Protein AF-A0A285IXN4-F1 (afdb_monomer_lite)

Structure (mmCIF, N/CA/C/O backbone):
data_AF-A0A285IXN4-F1
#
_entry.id   AF-A0A285IXN4-F1
#
loop_
_atom_site.group_PDB
_atom_site.id
_atom_site.type_symbol
_atom_site.label_atom_id
_atom_site.label_alt_id
_atom_site.label_comp_id
_atom_site.label_asym_id
_atom_site.label_entity_id
_atom_site.label_seq_id
_atom_site.pdbx_PDB_ins_code
_atom_site.Cartn_x
_atom_site.Cartn_y
_atom_site.Cartn_z
_atom_site.occupancy
_atom_site.B_iso_or_equiv
_atom_site.auth_seq_id
_atom_site.auth_comp_id
_atom_site.auth_asym_id
_atom_site.auth_atom_id
_atom_site.pdbx_PDB_model_num
ATOM 1 N N . MET A 1 1 ? 21.937 -3.245 7.069 1.00 43.78 1 MET A N 1
ATOM 2 C CA . MET A 1 1 ? 21.446 -1.854 6.973 1.00 43.78 1 MET A CA 1
ATOM 3 C C . MET A 1 1 ? 20.456 -1.679 8.102 1.00 43.78 1 MET A C 1
ATOM 5 O O . MET A 1 1 ? 19.566 -2.508 8.209 1.00 43.78 1 MET A O 1
ATOM 9 N N . ASP A 1 2 ? 20.659 -0.690 8.966 1.00 44.41 2 ASP A N 1
ATOM 10 C CA . ASP A 1 2 ? 19.684 -0.335 9.997 1.00 44.41 2 ASP A CA 1
ATOM 11 C C . ASP A 1 2 ? 18.558 0.455 9.316 1.00 44.41 2 ASP A C 1
ATOM 13 O O . ASP A 1 2 ? 18.756 1.585 8.861 1.00 44.41 2 ASP A O 1
ATOM 17 N N . PHE A 1 3 ? 17.417 -0.193 9.087 1.00 51.59 3 PHE A N 1
ATOM 18 C CA . PHE A 1 3 ? 16.286 0.406 8.385 1.00 51.59 3 PHE A CA 1
ATOM 19 C C . PHE A 1 3 ? 15.430 1.209 9.372 1.00 51.59 3 PHE A C 1
ATOM 21 O O . PHE A 1 3 ? 14.302 0.830 9.651 1.00 51.59 3 PHE A O 1
ATOM 28 N N . GLY A 1 4 ? 16.000 2.311 9.872 1.00 54.03 4 GLY A N 1
ATOM 29 C CA . GLY A 1 4 ? 15.305 3.492 10.395 1.00 54.03 4 GLY A CA 1
ATOM 30 C C . GLY A 1 4 ? 14.224 3.257 11.453 1.00 54.03 4 GLY A C 1
ATOM 31 O O . GLY A 1 4 ? 13.074 3.001 11.120 1.00 54.03 4 GLY A O 1
ATOM 32 N N . ASP A 1 5 ? 14.598 3.461 12.716 1.00 69.88 5 ASP A N 1
ATOM 33 C CA . ASP A 1 5 ? 13.755 3.935 13.824 1.00 69.88 5 ASP A CA 1
ATOM 34 C C . ASP A 1 5 ? 12.292 3.442 13.854 1.00 69.88 5 ASP A C 1
ATOM 36 O O . ASP A 1 5 ? 11.335 4.220 13.914 1.00 69.88 5 ASP A O 1
ATOM 40 N N . ALA A 1 6 ? 12.103 2.117 13.849 1.00 76.06 6 ALA A N 1
ATOM 41 C CA . ALA A 1 6 ? 10.791 1.498 14.062 1.00 76.06 6 ALA A CA 1
ATOM 42 C C . ALA A 1 6 ? 10.114 2.006 15.352 1.00 76.06 6 ALA A C 1
ATOM 44 O O . ALA A 1 6 ? 8.888 2.076 15.440 1.00 76.06 6 ALA A O 1
ATOM 45 N N . ARG A 1 7 ? 10.925 2.402 16.340 1.00 84.75 7 ARG A N 1
ATOM 46 C CA . ARG A 1 7 ? 10.468 3.012 17.583 1.00 84.75 7 ARG A CA 1
ATOM 47 C C . ARG A 1 7 ? 9.890 4.406 17.348 1.00 84.75 7 ARG A C 1
ATOM 49 O O . ARG A 1 7 ? 8.744 4.627 17.721 1.00 84.75 7 ARG A O 1
ATOM 56 N N . GLY A 1 8 ? 10.618 5.307 16.697 1.00 90.19 8 GLY A N 1
ATOM 57 C CA . GLY A 1 8 ? 10.142 6.651 16.370 1.00 90.19 8 GLY A CA 1
ATOM 58 C C . GLY A 1 8 ? 8.890 6.628 15.501 1.00 90.19 8 GLY A C 1
ATOM 59 O O . GLY A 1 8 ? 7.944 7.367 15.768 1.00 90.19 8 GLY A O 1
ATOM 60 N N . ALA A 1 9 ? 8.811 5.705 14.536 1.00 91.56 9 ALA A N 1
ATOM 61 C CA . ALA A 1 9 ? 7.609 5.541 13.720 1.00 91.56 9 ALA A CA 1
ATOM 62 C C . ALA A 1 9 ? 6.380 5.121 14.552 1.00 91.56 9 ALA A C 1
ATOM 64 O O . ALA A 1 9 ? 5.273 5.622 14.337 1.00 91.56 9 ALA A O 1
ATOM 65 N N . TRP A 1 10 ? 6.563 4.218 15.519 1.00 92.75 10 TRP A N 1
ATOM 66 C CA . TRP A 1 10 ? 5.508 3.813 16.449 1.00 92.75 10 TRP A CA 1
ATOM 67 C C . TRP A 1 10 ? 5.132 4.923 17.443 1.00 92.75 10 TRP A C 1
ATOM 69 O O . TRP A 1 10 ? 3.946 5.125 17.720 1.00 92.75 10 TRP A O 1
ATOM 79 N N . GLU A 1 11 ? 6.118 5.657 17.962 1.00 92.94 11 GLU A N 1
ATOM 80 C CA . GLU A 1 11 ? 5.910 6.799 18.857 1.00 92.94 11 GLU A CA 1
ATOM 81 C C . GLU A 1 11 ? 5.132 7.913 18.147 1.00 92.94 11 GLU A C 1
ATOM 83 O O . GLU A 1 11 ? 4.206 8.478 18.727 1.00 92.94 11 GLU A O 1
ATOM 88 N N . GLU A 1 12 ? 5.441 8.194 16.879 1.00 91.38 12 GLU A N 1
ATOM 89 C CA . GLU A 1 12 ? 4.677 9.137 16.061 1.00 91.38 12 GLU A CA 1
ATOM 90 C C . GLU A 1 12 ? 3.253 8.637 15.811 1.00 91.38 12 GLU A C 1
ATOM 92 O O . GLU A 1 12 ? 2.302 9.358 16.102 1.00 91.38 12 GLU A O 1
ATOM 97 N N . ALA A 1 13 ? 3.074 7.389 15.365 1.00 92.38 13 ALA A N 1
ATOM 98 C CA . ALA A 1 13 ? 1.741 6.819 15.164 1.00 92.38 13 ALA A CA 1
ATOM 99 C C . ALA A 1 13 ? 0.881 6.875 16.442 1.00 92.38 13 ALA A C 1
ATOM 101 O O . ALA A 1 13 ? -0.314 7.172 16.375 1.00 92.38 13 ALA A O 1
ATOM 102 N N . SER A 1 14 ? 1.485 6.650 17.611 1.00 93.12 14 SER A N 1
ATOM 103 C CA . SER A 1 14 ? 0.796 6.655 18.907 1.00 93.12 14 SER A CA 1
ATOM 104 C C . SER A 1 14 ? 0.254 8.026 19.318 1.00 93.12 14 SER A C 1
ATOM 106 O O . SER A 1 14 ? -0.694 8.075 20.100 1.00 93.12 14 SER A O 1
ATOM 108 N N . LYS A 1 15 ? 0.792 9.127 18.778 1.00 92.06 15 LYS A N 1
ATOM 109 C CA . LYS A 1 15 ? 0.259 10.485 19.004 1.00 92.06 15 LYS A CA 1
ATOM 110 C C . LYS A 1 15 ? -1.094 10.705 18.324 1.00 92.06 15 LYS A C 1
ATOM 112 O O . LYS A 1 15 ? -1.833 11.593 18.726 1.00 92.06 15 LYS A O 1
ATOM 117 N N . HIS A 1 16 ? -1.425 9.882 17.330 1.00 91.81 16 HIS A N 1
ATOM 118 C CA . HIS A 1 16 ? -2.631 10.005 16.511 1.00 91.81 16 HIS A CA 1
ATOM 119 C C . HIS A 1 16 ? -3.592 8.824 16.709 1.00 91.81 16 HIS A C 1
ATOM 121 O O . HIS A 1 16 ? -4.209 8.345 15.755 1.00 91.81 16 HIS A O 1
ATOM 127 N N . ARG A 1 17 ? -3.678 8.288 17.932 1.00 93.38 17 ARG A N 1
ATOM 128 C CA . ARG A 1 17 ? -4.663 7.246 18.255 1.00 93.38 17 ARG A CA 1
ATOM 129 C C . ARG A 1 17 ? -6.075 7.775 18.029 1.00 93.38 17 ARG A C 1
ATOM 131 O O . ARG A 1 17 ? -6.361 8.920 18.360 1.00 93.38 17 ARG A O 1
ATOM 138 N N . LEU A 1 18 ? -6.936 6.915 17.490 1.00 93.88 18 LEU A N 1
ATOM 139 C CA . LEU A 1 18 ? -8.362 7.204 17.409 1.00 93.88 18 LEU A CA 1
ATOM 140 C C . LEU A 1 18 ? -8.922 7.420 18.817 1.00 93.88 18 LEU A C 1
ATOM 142 O O . LEU A 1 18 ? -8.559 6.681 19.739 1.00 93.88 18 LEU A O 1
ATOM 146 N N . SER A 1 19 ? -9.810 8.401 18.966 1.00 94.31 19 SER A N 1
ATOM 147 C CA . SER A 1 19 ? -10.676 8.469 20.142 1.00 94.31 19 SER A CA 1
ATOM 148 C C . SER A 1 19 ? -11.650 7.286 20.151 1.00 94.31 19 SER A C 1
ATOM 150 O O . SER A 1 19 ? -11.880 6.649 19.119 1.00 94.31 19 SER A O 1
ATOM 152 N N . ASP A 1 20 ? -12.243 7.003 21.310 1.00 94.94 20 ASP A N 1
ATOM 153 C CA . ASP A 1 20 ? -13.269 5.962 21.430 1.00 94.94 20 ASP A CA 1
ATOM 154 C C . ASP A 1 20 ? -14.466 6.242 20.508 1.00 94.94 20 ASP A C 1
ATOM 156 O O . ASP A 1 20 ? -14.890 5.353 19.779 1.00 94.94 20 ASP A O 1
ATOM 160 N N . GLU A 1 21 ? -14.912 7.499 20.424 1.00 94.00 21 GLU A N 1
ATOM 161 C CA . GLU A 1 21 ? -15.977 7.929 19.507 1.00 94.00 21 GLU A CA 1
ATOM 162 C C . GLU A 1 21 ? -15.623 7.664 18.032 1.00 94.00 21 GLU A C 1
ATOM 164 O O . GLU A 1 21 ? -16.426 7.118 17.272 1.00 94.00 21 GLU A O 1
ATOM 169 N N . GLN A 1 22 ? -14.397 8.001 17.609 1.00 93.31 22 GLN A N 1
ATOM 170 C CA . GLN A 1 22 ? -13.939 7.724 16.245 1.00 93.31 22 GLN A CA 1
ATOM 171 C C . GLN A 1 22 ? -13.864 6.216 15.970 1.00 93.31 22 GLN A C 1
ATOM 173 O O . GLN A 1 22 ? -14.224 5.770 14.878 1.00 93.31 22 GLN A O 1
ATOM 178 N N . ALA A 1 23 ? -13.379 5.434 16.936 1.00 95.25 23 ALA A N 1
ATOM 179 C CA . ALA A 1 23 ? -13.252 3.988 16.811 1.00 95.25 23 ALA A CA 1
ATOM 180 C C . ALA A 1 23 ? -14.623 3.300 16.734 1.00 95.25 23 ALA A C 1
ATOM 182 O O . ALA A 1 23 ? -14.823 2.458 15.859 1.00 95.25 23 ALA A O 1
ATOM 183 N N . GLU A 1 24 ? -15.571 3.691 17.585 1.00 94.31 24 GLU A N 1
ATOM 184 C CA . GLU A 1 24 ? -16.947 3.191 17.579 1.00 94.31 24 GLU A CA 1
ATOM 185 C C . GLU A 1 24 ? -17.655 3.534 16.266 1.00 94.31 24 GLU A C 1
ATOM 187 O O . GLU A 1 24 ? -18.272 2.678 15.629 1.00 94.31 24 GLU A O 1
ATOM 192 N N . ARG A 1 25 ? -17.514 4.776 15.796 1.00 91.19 25 ARG A N 1
ATOM 193 C CA . ARG A 1 25 ? -18.082 5.193 14.515 1.00 91.19 25 ARG A CA 1
ATOM 194 C C . ARG A 1 25 ? -17.529 4.381 13.350 1.00 91.19 25 ARG A C 1
ATOM 196 O O . ARG A 1 25 ? -18.292 3.947 12.492 1.00 91.19 25 ARG A O 1
ATOM 203 N N . LEU A 1 26 ? -16.215 4.173 13.302 1.00 92.31 26 LEU A N 1
ATOM 204 C CA . LEU A 1 26 ? -15.614 3.338 12.265 1.00 92.31 26 LEU A CA 1
ATOM 205 C C . LEU A 1 26 ? -16.081 1.885 12.369 1.00 92.31 26 LEU A C 1
ATOM 207 O O . LEU A 1 26 ? -16.275 1.273 11.325 1.00 92.31 26 LEU A O 1
ATOM 211 N N . ALA A 1 27 ? -16.314 1.359 13.577 1.00 92.81 27 ALA A N 1
ATOM 212 C CA . ALA A 1 27 ? -16.852 0.013 13.774 1.00 92.81 27 ALA A CA 1
ATOM 213 C C . ALA A 1 27 ? -18.248 -0.140 13.151 1.00 92.81 27 ALA A C 1
ATOM 215 O O . ALA A 1 27 ? -18.492 -1.114 12.445 1.00 92.81 27 ALA A O 1
ATOM 216 N N . LYS A 1 28 ? -19.121 0.864 13.312 1.00 90.31 28 LYS A N 1
ATOM 217 C CA . LYS A 1 28 ? -20.460 0.905 12.687 1.00 90.31 28 LYS A CA 1
ATOM 218 C C . LYS A 1 28 ? -20.415 0.985 11.157 1.00 90.31 28 LYS A C 1
ATOM 220 O O .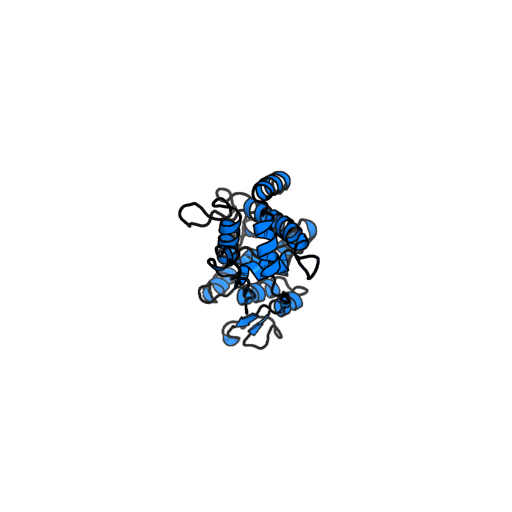 LYS A 1 28 ? -21.365 0.592 10.491 1.00 90.31 28 LYS A O 1
ATOM 225 N N . LEU A 1 29 ? -19.322 1.507 10.601 1.00 89.06 29 LEU A N 1
ATOM 226 C CA . LEU A 1 29 ? -19.106 1.624 9.157 1.00 89.06 29 LEU A CA 1
ATOM 227 C C . LEU A 1 29 ? -18.425 0.391 8.546 1.00 89.06 29 LEU A C 1
ATOM 229 O O . LEU A 1 29 ? -18.235 0.348 7.328 1.00 89.06 29 LEU A O 1
ATOM 233 N N . LEU A 1 30 ? -18.037 -0.599 9.357 1.00 86.69 30 LEU A N 1
ATOM 234 C CA . LEU A 1 30 ? -17.502 -1.857 8.851 1.00 86.69 30 LEU A CA 1
ATOM 235 C C . LEU A 1 30 ? -18.618 -2.624 8.145 1.00 86.69 30 LEU A C 1
ATOM 237 O O . LEU A 1 30 ? -19.463 -3.249 8.773 1.00 86.69 30 LEU A O 1
ATOM 241 N N . ASP A 1 31 ? -18.579 -2.640 6.821 1.00 68.75 31 ASP A N 1
ATOM 242 C CA . ASP A 1 31 ? -19.591 -3.296 5.982 1.00 68.75 31 ASP A CA 1
ATOM 243 C C . ASP A 1 31 ? -19.482 -4.841 5.974 1.00 68.75 31 ASP A C 1
ATOM 245 O O . ASP A 1 31 ? -19.871 -5.505 5.018 1.00 68.75 31 ASP A O 1
ATOM 249 N N . GLY A 1 32 ? -18.818 -5.452 6.970 1.00 65.19 32 GLY A N 1
ATOM 250 C CA . GLY A 1 32 ? -18.465 -6.884 6.950 1.00 65.19 32 GLY A CA 1
ATOM 251 C C . GLY A 1 32 ? -17.729 -7.314 5.667 1.00 65.19 32 GLY A C 1
ATOM 252 O O . GLY A 1 32 ? -17.712 -8.494 5.312 1.00 65.19 32 GLY A O 1
ATOM 253 N N . GLY A 1 33 ? -17.174 -6.339 4.936 1.00 66.38 33 GLY A N 1
ATOM 254 C CA . GLY A 1 33 ? -16.800 -6.483 3.541 1.00 66.38 33 GLY A CA 1
ATOM 255 C C . GLY A 1 33 ? -15.744 -7.560 3.358 1.00 66.38 33 GLY A C 1
ATOM 256 O O . GLY A 1 33 ? -14.724 -7.596 4.050 1.00 66.38 33 GLY A O 1
ATOM 257 N N . ARG A 1 34 ? -15.953 -8.440 2.379 1.00 83.44 34 ARG A N 1
ATOM 258 C CA . ARG A 1 34 ? -14.948 -9.440 2.023 1.00 83.44 34 ARG A CA 1
ATOM 259 C C . ARG A 1 34 ? -13.805 -8.723 1.319 1.00 83.44 34 ARG A C 1
ATOM 261 O O . ARG A 1 34 ? -13.943 -8.335 0.165 1.00 83.44 34 ARG A O 1
ATOM 268 N N . VAL A 1 35 ? -12.667 -8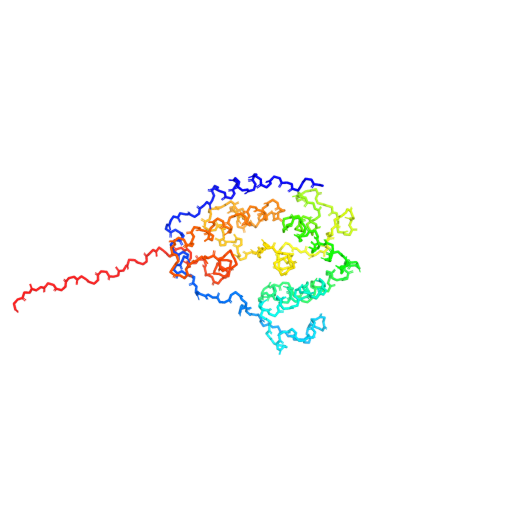.566 2.005 1.00 86.75 35 VAL A N 1
ATOM 269 C CA . VAL A 1 35 ? -11.455 -7.898 1.480 1.00 86.75 35 VAL A CA 1
ATOM 270 C C . VAL A 1 35 ? -11.157 -8.327 0.041 1.00 86.75 35 VAL A C 1
ATOM 272 O O . VAL A 1 35 ? -10.917 -7.495 -0.829 1.00 86.75 35 VAL A O 1
ATOM 275 N N . ARG A 1 36 ? -11.252 -9.630 -0.230 1.00 92.44 36 ARG A N 1
ATOM 276 C CA . ARG A 1 36 ? -10.971 -10.232 -1.539 1.00 92.44 36 ARG A CA 1
ATOM 277 C C . ARG A 1 36 ? -11.936 -9.809 -2.657 1.00 92.44 36 ARG A C 1
ATOM 279 O O . ARG A 1 36 ? -11.532 -9.831 -3.815 1.00 92.44 36 ARG A O 1
ATOM 286 N N . ASP A 1 37 ? -13.149 -9.369 -2.342 1.00 91.50 37 ASP A N 1
ATOM 287 C CA . ASP A 1 37 ? -14.188 -9.062 -3.334 1.00 91.50 37 ASP A CA 1
ATOM 288 C C . ASP A 1 37 ? -14.038 -7.674 -3.963 1.00 91.50 37 ASP A C 1
ATOM 290 O O . ASP A 1 37 ? -14.712 -7.374 -4.951 1.00 91.50 37 ASP A O 1
ATOM 294 N N . GLN A 1 38 ? -13.170 -6.808 -3.423 1.00 90.38 38 GLN A N 1
ATOM 295 C CA . GLN A 1 38 ? -12.939 -5.493 -4.017 1.00 90.38 38 GLN A CA 1
ATOM 296 C C . GLN A 1 38 ? -12.525 -5.665 -5.480 1.00 90.38 38 GLN A C 1
ATOM 298 O O . GLN A 1 38 ? -11.538 -6.334 -5.765 1.00 90.38 38 GLN A O 1
ATOM 303 N N . ALA A 1 39 ? -13.260 -5.046 -6.400 1.00 91.12 39 ALA A N 1
ATOM 304 C CA . ALA A 1 39 ? -13.118 -5.300 -7.825 1.00 91.12 39 ALA A CA 1
ATOM 305 C C . ALA A 1 39 ? -12.975 -4.013 -8.638 1.00 91.12 39 ALA A C 1
ATOM 307 O O . ALA A 1 39 ? -13.569 -2.978 -8.321 1.00 91.12 39 ALA A O 1
ATOM 308 N N . ILE A 1 40 ? -12.202 -4.086 -9.720 1.00 89.88 40 ILE A N 1
ATOM 309 C CA . ILE A 1 40 ? -11.952 -2.976 -10.640 1.00 89.88 40 ILE A CA 1
ATOM 310 C C . ILE A 1 40 ? -12.165 -3.460 -12.071 1.00 89.88 40 ILE A C 1
ATOM 312 O O . ILE A 1 40 ? -11.778 -4.569 -12.435 1.00 89.88 40 ILE A O 1
ATOM 316 N N . ARG A 1 41 ? -12.790 -2.615 -12.898 1.00 91.06 41 ARG A N 1
ATOM 317 C CA . ARG A 1 41 ? -12.974 -2.898 -14.324 1.00 91.06 41 ARG A CA 1
ATOM 318 C C . ARG A 1 41 ? -11.717 -2.558 -15.120 1.00 91.06 41 ARG A C 1
ATOM 320 O O . ARG A 1 41 ? -11.125 -1.500 -14.908 1.00 91.06 41 ARG A O 1
ATOM 327 N N . TYR A 1 42 ? -11.368 -3.403 -16.081 1.00 89.38 42 TYR A N 1
ATOM 328 C CA . TYR A 1 42 ? -10.273 -3.189 -17.024 1.00 89.38 42 TYR A CA 1
ATOM 329 C C . TYR A 1 42 ? -10.651 -3.668 -18.436 1.00 89.38 42 TYR A C 1
ATOM 331 O O . TYR A 1 42 ? -11.732 -4.201 -18.662 1.00 89.38 42 TYR A O 1
ATOM 339 N N . THR A 1 43 ? -9.772 -3.415 -19.404 1.00 88.62 43 THR A N 1
ATOM 340 C CA . THR A 1 43 ? -9.928 -3.845 -20.803 1.00 88.62 43 THR A CA 1
ATOM 341 C C . THR A 1 43 ? -8.782 -4.793 -21.129 1.00 88.62 43 THR A C 1
ATOM 343 O O . THR A 1 43 ? -7.641 -4.326 -21.195 1.00 88.62 43 THR A O 1
ATOM 346 N N . ALA A 1 44 ? -9.051 -6.090 -21.288 1.00 88.31 44 ALA A N 1
ATOM 347 C CA . ALA A 1 44 ? -8.018 -7.113 -21.468 1.00 88.31 44 ALA A CA 1
ATOM 348 C C . ALA A 1 44 ? -7.078 -6.835 -22.648 1.00 88.31 44 ALA A C 1
ATOM 350 O O . ALA A 1 44 ? -5.867 -6.992 -22.517 1.00 88.31 44 ALA A O 1
ATOM 351 N N . GLU A 1 45 ? -7.590 -6.303 -23.757 1.00 88.94 45 GLU A N 1
ATOM 352 C CA . GLU A 1 45 ? -6.795 -5.989 -24.952 1.00 88.94 45 GLU A CA 1
ATOM 353 C C . GLU A 1 45 ? -5.727 -4.919 -24.681 1.00 88.94 45 GLU A C 1
ATOM 355 O O . GLU A 1 45 ? -4.707 -4.856 -25.362 1.00 88.94 45 GLU A O 1
ATOM 360 N N . LYS A 1 46 ? -5.931 -4.072 -23.662 1.00 89.25 46 LYS A N 1
ATOM 361 C CA . LYS A 1 46 ? -4.940 -3.073 -23.227 1.00 89.25 46 LYS A CA 1
ATOM 362 C C . LYS A 1 46 ? -3.868 -3.667 -22.313 1.00 89.25 46 LYS A C 1
ATOM 364 O O . LYS A 1 46 ? -2.898 -2.976 -21.995 1.00 89.25 46 LYS A O 1
ATOM 369 N N . TRP A 1 47 ? -4.032 -4.915 -21.885 1.00 91.31 47 TRP A N 1
ATOM 370 C CA . TRP A 1 47 ? -3.184 -5.602 -20.914 1.00 91.31 47 TRP A CA 1
ATOM 371 C C . TRP A 1 47 ? -2.811 -7.023 -21.364 1.00 91.31 47 TRP A C 1
ATOM 373 O O . TRP A 1 47 ? -3.027 -7.961 -20.605 1.00 91.31 47 TRP A O 1
ATOM 383 N N . PRO A 1 48 ? -2.182 -7.197 -22.546 1.00 91.44 48 PRO A N 1
ATOM 384 C CA . PRO A 1 48 ? -1.653 -8.496 -22.985 1.00 91.44 48 PRO A CA 1
ATOM 385 C C . PRO A 1 48 ? -0.619 -9.105 -22.026 1.00 91.44 48 PRO A C 1
ATOM 387 O O . PRO A 1 48 ? -0.342 -10.293 -22.102 1.00 91.44 48 PRO A O 1
ATOM 390 N N . ASP A 1 49 ? -0.035 -8.288 -21.148 1.00 92.00 49 ASP A N 1
ATOM 391 C CA . ASP A 1 49 ? 0.955 -8.703 -20.155 1.00 92.00 49 ASP A CA 1
ATOM 392 C C . ASP A 1 49 ? 0.333 -9.235 -18.857 1.00 92.00 49 ASP A C 1
ATOM 394 O O . ASP A 1 49 ? 1.059 -9.682 -17.971 1.00 92.00 49 ASP A O 1
ATOM 398 N N . LEU A 1 50 ? -0.989 -9.117 -18.692 1.00 92.00 50 LEU A N 1
ATOM 399 C CA . LEU A 1 50 ? -1.663 -9.664 -17.523 1.00 92.00 50 LEU A CA 1
ATOM 400 C C . LEU A 1 50 ? -1.633 -11.201 -17.613 1.00 92.00 50 LEU A C 1
ATOM 402 O O . LEU A 1 50 ? -1.955 -11.736 -18.677 1.00 92.00 50 LEU A O 1
ATOM 406 N N . PRO A 1 51 ? -1.274 -11.919 -16.533 1.00 89.19 51 PRO A N 1
ATOM 407 C CA . PRO A 1 51 ? -1.214 -13.375 -16.565 1.00 89.19 51 PRO A CA 1
ATOM 408 C C . PRO A 1 51 ? -2.554 -13.989 -16.976 1.00 89.19 51 PRO A C 1
ATOM 410 O O . PRO A 1 51 ? -3.626 -13.500 -16.604 1.00 89.19 51 PRO A O 1
ATOM 413 N N . ALA A 1 52 ? -2.492 -15.082 -17.737 1.00 83.94 52 ALA A N 1
ATOM 414 C CA . ALA A 1 52 ? -3.689 -15.806 -18.144 1.00 83.94 52 ALA A CA 1
ATOM 415 C C . ALA A 1 52 ? -4.468 -16.299 -16.911 1.00 83.94 52 ALA A C 1
ATOM 417 O O . ALA A 1 52 ? -3.879 -16.762 -15.938 1.00 83.94 52 ALA A O 1
ATOM 418 N N . GLY A 1 53 ? -5.798 -16.203 -16.964 1.00 76.31 53 GLY A N 1
ATOM 419 C CA . GLY A 1 53 ? -6.675 -16.616 -15.863 1.00 76.31 53 GLY A CA 1
ATOM 420 C C . GLY A 1 53 ? -6.873 -15.570 -14.761 1.00 76.31 53 GLY A C 1
ATOM 421 O O . GLY A 1 53 ? -7.618 -15.836 -13.823 1.00 76.31 53 GLY A O 1
ATOM 422 N N . VAL A 1 54 ? -6.266 -14.381 -14.869 1.00 83.12 54 VAL A N 1
ATOM 423 C CA . VAL A 1 54 ? -6.516 -13.280 -13.927 1.00 83.12 54 VAL A CA 1
ATOM 424 C C . VAL A 1 54 ? -7.790 -12.525 -14.294 1.00 83.12 54 VAL A C 1
ATOM 426 O O . VAL A 1 54 ? -7.874 -11.836 -15.319 1.00 83.12 54 VAL A O 1
ATOM 429 N N . GLY A 1 55 ? -8.776 -12.603 -13.404 1.00 81.81 55 GLY A N 1
ATOM 430 C CA . GLY A 1 55 ? -10.087 -12.011 -13.623 1.00 81.81 55 GLY A CA 1
ATOM 431 C C . GLY A 1 55 ? -10.835 -12.661 -14.790 1.00 81.81 55 GLY A C 1
ATOM 432 O O . GLY A 1 55 ? -10.498 -13.744 -15.260 1.00 81.81 55 GLY A O 1
ATOM 433 N N . ASN A 1 56 ? -11.868 -11.982 -15.286 1.00 81.75 56 ASN A N 1
ATOM 434 C CA . ASN A 1 56 ? -12.728 -12.494 -16.366 1.00 81.75 56 ASN A CA 1
ATOM 435 C C . ASN A 1 56 ? -12.565 -11.736 -17.698 1.00 81.75 56 ASN A C 1
ATOM 437 O O . ASN A 1 56 ? -13.479 -11.709 -18.520 1.00 81.75 56 ASN A O 1
ATOM 441 N N . GLY A 1 57 ? -11.435 -11.048 -17.885 1.00 80.50 57 GLY A N 1
ATOM 442 C CA . GLY A 1 57 ? -11.176 -10.180 -19.041 1.00 80.50 57 GLY A CA 1
ATOM 443 C C . GLY A 1 57 ? -11.829 -8.791 -18.972 1.00 80.50 57 GLY A C 1
ATOM 444 O O . GLY A 1 57 ? -11.525 -7.928 -19.795 1.00 80.50 57 GLY A O 1
ATOM 445 N N . GLN A 1 58 ? -12.695 -8.542 -17.985 1.00 86.81 58 GLN A N 1
ATOM 446 C CA . GLN A 1 58 ? -13.354 -7.245 -17.775 1.00 86.81 58 GLN A CA 1
ATOM 447 C C . GLN A 1 58 ? -13.214 -6.721 -16.351 1.00 86.81 58 GLN A C 1
ATOM 449 O O . GLN A 1 58 ? -13.264 -5.512 -16.125 1.00 86.81 58 GLN A O 1
ATOM 454 N N . VAL A 1 59 ? -13.079 -7.618 -15.382 1.00 91.94 59 VAL A N 1
ATOM 455 C CA . VAL A 1 59 ? -13.008 -7.322 -13.956 1.00 91.94 59 VAL A CA 1
ATOM 456 C C . VAL A 1 59 ? -11.850 -8.099 -13.360 1.00 91.94 59 VAL A C 1
ATOM 458 O O . VAL A 1 59 ? -11.685 -9.279 -13.663 1.00 91.94 59 VAL A O 1
ATOM 461 N N . ILE A 1 60 ? -11.067 -7.420 -12.527 1.00 93.06 60 ILE A N 1
ATOM 462 C CA . ILE A 1 60 ? -10.068 -8.023 -11.650 1.00 93.06 60 ILE A CA 1
ATOM 463 C C . ILE A 1 60 ? -10.463 -7.736 -10.202 1.00 93.06 60 ILE A C 1
ATOM 465 O O . ILE A 1 60 ? -10.767 -6.591 -9.850 1.00 93.06 60 ILE A O 1
ATOM 469 N N . THR A 1 61 ? -10.491 -8.771 -9.375 1.00 94.06 61 THR A N 1
ATOM 470 C CA . THR A 1 61 ? -10.748 -8.682 -7.938 1.00 94.06 61 THR A CA 1
ATOM 471 C C . THR A 1 61 ? -9.440 -8.632 -7.155 1.00 94.06 61 THR A C 1
ATOM 473 O O . THR A 1 61 ? -8.381 -9.033 -7.640 1.00 94.06 61 THR A O 1
ATOM 476 N N . ARG A 1 62 ? -9.494 -8.149 -5.912 1.00 94.19 62 ARG A N 1
ATOM 477 C CA . ARG A 1 62 ? -8.367 -8.210 -4.975 1.00 94.19 62 ARG A CA 1
ATOM 478 C C . ARG A 1 62 ? -7.972 -9.671 -4.723 1.00 94.19 62 ARG A C 1
ATOM 480 O O . ARG A 1 62 ? -6.787 -9.961 -4.603 1.00 94.19 62 ARG A O 1
ATOM 487 N N . GLY A 1 63 ? -8.950 -10.578 -4.683 1.00 94.69 63 GLY A N 1
ATOM 488 C CA . GLY A 1 63 ? -8.751 -12.023 -4.598 1.00 94.69 63 GLY A CA 1
ATOM 489 C C . GLY A 1 63 ? -7.934 -12.581 -5.760 1.00 94.69 63 GLY A C 1
ATOM 490 O O . GLY A 1 63 ? -6.954 -13.273 -5.507 1.00 94.69 63 GLY A O 1
ATOM 491 N N . ASP A 1 64 ? -8.250 -12.193 -6.997 1.00 94.81 64 ASP A N 1
ATOM 492 C CA . ASP A 1 64 ? -7.520 -12.649 -8.191 1.00 94.81 64 ASP A CA 1
ATOM 493 C C . ASP A 1 64 ? -6.029 -12.287 -8.104 1.00 94.81 64 ASP A C 1
ATOM 495 O O . ASP A 1 64 ? -5.159 -13.076 -8.468 1.00 94.81 64 ASP A O 1
ATOM 499 N N . VAL A 1 65 ? -5.715 -11.091 -7.589 1.00 95.31 65 VAL A N 1
ATOM 500 C CA . VAL A 1 65 ? -4.322 -10.650 -7.416 1.00 95.31 65 VAL A CA 1
ATOM 501 C C . VAL A 1 65 ? -3.620 -11.427 -6.295 1.00 95.31 65 VAL A C 1
ATOM 503 O O . VAL A 1 65 ? -2.428 -11.712 -6.400 1.00 95.31 65 VAL A O 1
ATOM 506 N N . PHE A 1 66 ? -4.336 -11.800 -5.231 1.00 94.88 66 PHE A N 1
ATOM 507 C CA . PHE A 1 66 ? -3.782 -12.680 -4.200 1.00 94.88 66 PHE A CA 1
ATOM 508 C C . PHE A 1 66 ? -3.504 -14.089 -4.724 1.00 94.88 66 PHE A C 1
ATOM 510 O O . PHE A 1 66 ? -2.502 -14.682 -4.335 1.00 94.88 66 PHE A O 1
ATOM 517 N N . ASP A 1 67 ? -4.345 -14.618 -5.608 1.00 94.06 67 ASP A N 1
ATOM 518 C CA . ASP A 1 67 ? -4.178 -15.982 -6.121 1.00 94.06 67 ASP A CA 1
ATOM 519 C C . ASP A 1 67 ? -2.927 -16.114 -6.997 1.00 94.06 67 ASP A C 1
ATOM 521 O O . ASP A 1 67 ? -2.254 -17.144 -6.972 1.00 94.06 67 ASP A O 1
ATOM 525 N N . ILE A 1 68 ? -2.528 -15.040 -7.682 1.00 91.62 68 ILE A N 1
ATOM 526 C CA . ILE A 1 68 ? -1.255 -15.002 -8.411 1.00 91.62 68 ILE A CA 1
ATOM 527 C C . ILE A 1 68 ? -0.050 -14.607 -7.551 1.00 91.62 68 ILE A C 1
ATOM 529 O O . ILE A 1 68 ? 1.076 -14.654 -8.045 1.00 91.62 68 ILE A O 1
ATOM 533 N N . ALA A 1 69 ? -0.239 -14.199 -6.290 1.00 91.19 69 ALA A N 1
ATOM 534 C CA . ALA A 1 69 ? 0.853 -13.716 -5.437 1.00 91.19 69 ALA A CA 1
ATOM 535 C C . ALA A 1 69 ? 1.947 -14.775 -5.201 1.00 91.19 69 ALA A C 1
ATOM 537 O O . ALA A 1 69 ? 3.101 -14.430 -4.930 1.00 91.19 69 ALA A O 1
ATOM 538 N N . ALA A 1 70 ? 1.591 -16.055 -5.354 1.00 87.69 70 ALA A N 1
ATOM 539 C CA . ALA A 1 70 ? 2.504 -17.194 -5.304 1.00 87.69 70 ALA A CA 1
ATOM 540 C C . ALA A 1 70 ? 3.374 -17.362 -6.570 1.00 87.69 70 ALA A C 1
ATOM 542 O O . ALA A 1 70 ? 4.342 -18.119 -6.547 1.00 87.69 70 ALA A O 1
ATOM 543 N N . GLY A 1 71 ? 3.034 -16.688 -7.672 1.00 92.81 71 GLY A N 1
ATOM 544 C CA . GLY A 1 71 ? 3.744 -16.751 -8.949 1.00 92.81 71 GLY A CA 1
ATOM 545 C C . GLY A 1 71 ? 4.949 -15.802 -9.042 1.00 92.81 71 GLY A C 1
ATOM 546 O O . GLY A 1 71 ? 5.460 -15.331 -8.023 1.00 92.81 71 GLY A O 1
ATOM 547 N N . PRO A 1 72 ? 5.431 -15.505 -10.261 1.00 96.62 72 PRO A N 1
ATOM 548 C CA . PRO A 1 72 ? 6.496 -14.528 -10.496 1.00 96.62 72 PRO A CA 1
ATOM 549 C C . PRO A 1 72 ? 6.140 -13.124 -9.983 1.00 96.62 72 PRO A C 1
ATOM 551 O O . PRO A 1 72 ? 5.031 -12.634 -10.192 1.00 96.62 72 PRO A O 1
ATOM 554 N N . ALA A 1 73 ? 7.088 -12.404 -9.382 1.00 97.00 73 ALA A N 1
ATOM 555 C CA . ALA A 1 73 ? 6.848 -11.052 -8.868 1.00 97.00 73 ALA A CA 1
ATOM 556 C C . ALA A 1 73 ? 6.425 -10.056 -9.967 1.00 97.00 73 ALA A C 1
ATOM 558 O O . ALA A 1 73 ? 5.677 -9.114 -9.698 1.00 97.00 73 ALA A O 1
ATOM 559 N N . LEU A 1 74 ? 6.851 -1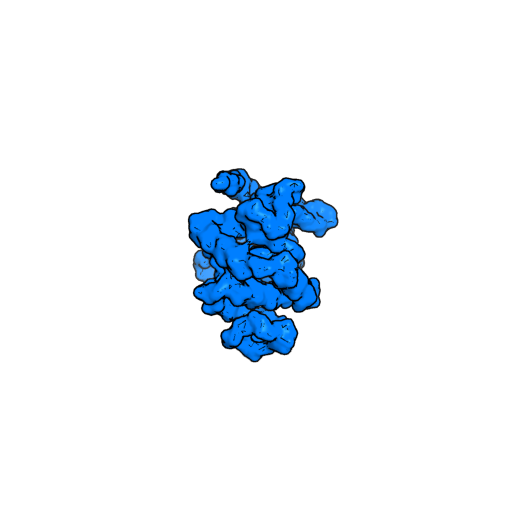0.273 -11.217 1.00 97.00 74 LEU A N 1
ATOM 560 C CA . LEU A 1 74 ? 6.427 -9.460 -12.362 1.00 97.00 74 LEU A CA 1
ATOM 561 C C . LEU A 1 74 ? 4.923 -9.602 -12.670 1.00 97.00 74 LEU A C 1
ATOM 563 O O . LEU A 1 74 ? 4.277 -8.623 -13.064 1.00 97.00 74 LEU A O 1
ATOM 567 N N . ASP A 1 75 ? 4.358 -10.784 -12.439 1.00 97.00 75 ASP A N 1
ATOM 568 C CA . ASP A 1 75 ? 2.933 -11.066 -12.626 1.00 97.00 75 ASP A CA 1
ATOM 569 C C . ASP A 1 75 ? 2.114 -10.330 -11.562 1.00 97.00 75 ASP A C 1
ATOM 571 O O . ASP A 1 75 ? 1.165 -9.606 -11.883 1.00 97.00 75 ASP A O 1
ATOM 575 N N . VAL A 1 76 ? 2.567 -10.398 -10.305 1.00 96.94 76 VAL A N 1
ATOM 576 C CA . VAL A 1 76 ? 1.996 -9.642 -9.176 1.00 96.94 76 VAL A CA 1
ATOM 577 C C . VAL A 1 76 ? 2.084 -8.139 -9.417 1.00 96.94 76 VAL A C 1
ATOM 579 O O . VAL A 1 76 ? 1.118 -7.405 -9.199 1.00 96.94 76 VAL A O 1
ATOM 582 N N . PHE A 1 77 ? 3.223 -7.651 -9.911 1.00 96.69 77 PHE A N 1
ATOM 583 C CA . PHE A 1 77 ? 3.382 -6.252 -10.300 1.00 96.69 77 PHE A CA 1
ATOM 584 C C . PHE A 1 77 ? 2.358 -5.852 -11.360 1.00 96.69 77 PHE A C 1
ATOM 586 O O . PHE A 1 77 ? 1.689 -4.834 -11.199 1.00 96.69 77 PHE A O 1
ATOM 593 N N . THR A 1 78 ? 2.188 -6.652 -12.411 1.00 95.69 78 THR A N 1
ATOM 594 C CA . THR A 1 78 ? 1.260 -6.324 -13.496 1.00 95.69 78 THR A CA 1
ATOM 595 C C . THR A 1 78 ? -0.184 -6.315 -13.010 1.00 95.69 78 THR A C 1
ATOM 597 O O . THR A 1 78 ? -0.883 -5.320 -13.204 1.00 95.69 78 THR A O 1
ATOM 600 N N . ALA A 1 79 ? -0.627 -7.352 -12.303 1.00 95.38 79 ALA A N 1
ATOM 601 C CA . ALA A 1 79 ? -1.997 -7.415 -11.807 1.00 95.38 79 ALA A CA 1
ATOM 602 C C . ALA A 1 79 ? -2.288 -6.361 -10.732 1.00 95.38 79 ALA A C 1
ATOM 604 O O . ALA A 1 79 ? -3.334 -5.717 -10.781 1.00 95.38 79 ALA A O 1
ATOM 605 N N . SER A 1 80 ? -1.352 -6.103 -9.813 1.00 94.94 80 SER A N 1
ATOM 606 C CA . SER A 1 80 ? -1.498 -5.032 -8.816 1.00 94.94 80 SER A CA 1
ATOM 607 C C . SER A 1 80 ? -1.516 -3.641 -9.457 1.00 94.94 80 SER A C 1
ATOM 609 O O . SER A 1 80 ? -2.206 -2.743 -8.966 1.00 94.94 80 SER A O 1
ATOM 611 N N . TYR A 1 81 ? -0.820 -3.455 -10.585 1.00 94.31 81 TYR A N 1
ATOM 612 C CA . TYR A 1 81 ? -0.900 -2.233 -11.381 1.00 94.31 81 TYR A CA 1
ATOM 613 C C . TYR A 1 81 ? -2.290 -2.062 -11.990 1.00 94.31 81 TYR A C 1
ATOM 615 O O . TYR A 1 81 ? -2.875 -0.986 -11.854 1.00 94.31 81 TYR A O 1
ATOM 623 N N . VAL A 1 82 ? -2.827 -3.116 -12.619 1.00 92.88 82 VAL A N 1
ATOM 624 C CA . VAL A 1 82 ? -4.168 -3.118 -13.226 1.00 92.88 82 VAL A CA 1
ATOM 625 C C . VAL A 1 82 ? -5.243 -2.880 -12.170 1.00 92.88 82 VAL A C 1
ATOM 627 O O . VAL A 1 82 ? -6.069 -1.985 -12.333 1.00 92.88 82 VAL A O 1
ATOM 630 N N . PHE A 1 83 ? -5.180 -3.600 -11.052 1.00 91.56 83 PHE A N 1
ATOM 631 C CA . PHE A 1 83 ? -6.047 -3.399 -9.893 1.00 91.56 83 PHE A CA 1
ATOM 632 C C . PHE A 1 83 ? -5.939 -1.972 -9.335 1.00 91.56 83 PHE A C 1
ATOM 634 O O . PHE A 1 83 ? -6.921 -1.357 -8.935 1.00 91.56 83 PHE A O 1
ATOM 641 N N . GLY A 1 84 ? -4.741 -1.391 -9.352 1.00 87.94 84 GLY A N 1
ATOM 642 C CA . GLY A 1 84 ? -4.502 -0.025 -8.904 1.00 87.94 84 GLY A CA 1
ATOM 643 C C . GLY A 1 84 ? -5.047 1.076 -9.811 1.00 87.94 84 GLY A C 1
ATOM 644 O O . GLY A 1 84 ? -4.981 2.253 -9.431 1.00 87.94 84 GLY A O 1
ATOM 645 N N . MET A 1 85 ? -5.559 0.743 -10.998 1.00 82.75 85 MET A N 1
ATOM 646 C CA . MET A 1 85 ? -6.066 1.728 -11.946 1.00 82.75 85 MET A CA 1
ATOM 647 C C . MET A 1 85 ? -7.451 2.244 -11.541 1.00 82.75 85 MET A C 1
ATOM 649 O O . MET A 1 85 ? -8.486 1.664 -11.846 1.00 82.75 85 MET A O 1
ATOM 653 N N . GLY A 1 86 ? -7.491 3.403 -10.889 1.00 65.88 86 GLY A N 1
ATOM 654 C CA . GLY A 1 86 ? -8.721 4.188 -10.759 1.00 65.88 86 GLY A CA 1
ATOM 655 C C . GLY A 1 86 ? -9.108 4.932 -12.048 1.00 65.88 86 GLY A C 1
ATOM 656 O O . GLY A 1 86 ? -8.314 5.061 -12.975 1.00 65.88 86 GLY A O 1
ATOM 657 N N . LYS A 1 87 ? -10.302 5.549 -12.058 1.00 57.66 87 LYS A N 1
ATOM 658 C CA . LYS A 1 87 ? -10.825 6.383 -13.171 1.00 57.66 87 LYS A CA 1
ATOM 659 C C . LYS A 1 87 ? -9.920 7.563 -13.580 1.00 57.66 87 LYS A C 1
ATOM 661 O O . LYS A 1 87 ? -10.055 8.082 -14.678 1.00 57.66 87 LYS A O 1
ATOM 666 N N . VAL A 1 88 ? -9.035 8.000 -12.680 1.00 52.25 88 VAL A N 1
ATOM 667 C CA . VAL A 1 88 ? -8.119 9.151 -12.841 1.00 52.25 88 VAL A CA 1
ATOM 668 C C . VAL A 1 88 ? -6.650 8.701 -12.725 1.00 52.25 88 VAL A C 1
ATOM 670 O O . VAL A 1 88 ? -5.733 9.515 -12.666 1.00 52.25 88 VAL A O 1
ATOM 673 N N . ALA A 1 89 ? -6.403 7.392 -12.619 1.00 53.66 89 ALA A N 1
ATOM 674 C CA . ALA A 1 89 ? -5.073 6.863 -12.356 1.00 53.66 89 ALA A CA 1
ATOM 675 C C . ALA A 1 89 ? -4.256 6.673 -13.639 1.00 53.66 89 ALA A C 1
ATOM 677 O O . ALA A 1 89 ? -4.770 6.565 -14.749 1.00 53.66 89 ALA A O 1
ATOM 678 N N . TYR A 1 90 ? -2.942 6.622 -13.443 1.00 65.88 90 TYR A N 1
ATOM 679 C CA . TYR A 1 90 ? -1.939 6.406 -14.473 1.00 65.88 90 TYR A CA 1
ATOM 680 C C . TYR A 1 90 ? -2.174 5.081 -15.210 1.00 65.88 90 TYR A C 1
ATOM 682 O O . TYR A 1 90 ? -2.100 4.016 -14.607 1.00 65.88 90 TYR A O 1
ATOM 690 N N . GLY A 1 91 ? -2.471 5.169 -16.507 1.00 81.31 91 GLY A N 1
ATOM 691 C CA . GLY A 1 91 ? -2.805 4.016 -17.338 1.00 81.31 91 GLY A CA 1
ATOM 692 C C . GLY A 1 91 ? -1.598 3.335 -17.985 1.00 81.31 91 GLY A C 1
ATOM 693 O O . GLY A 1 91 ? -0.438 3.576 -17.636 1.00 81.31 91 GLY A O 1
ATOM 694 N N . ARG A 1 92 ? -1.903 2.523 -19.000 1.00 90.00 92 ARG A N 1
ATOM 695 C CA . ARG A 1 92 ? -0.969 1.699 -19.780 1.00 90.00 92 ARG A CA 1
ATOM 696 C C . ARG A 1 92 ? 0.347 2.399 -20.153 1.00 90.00 92 ARG A C 1
ATOM 698 O O . ARG A 1 92 ? 1.417 1.847 -19.939 1.00 90.00 92 ARG A O 1
ATOM 705 N N . THR A 1 93 ? 0.296 3.660 -20.583 1.00 89.69 93 THR A N 1
ATOM 706 C CA . THR A 1 93 ? 1.488 4.443 -20.958 1.00 89.69 93 THR A CA 1
ATOM 707 C C . THR A 1 93 ? 2.546 4.537 -19.855 1.00 89.69 93 THR A C 1
ATOM 709 O O . THR A 1 93 ? 3.745 4.531 -20.138 1.00 89.69 93 THR A O 1
ATOM 712 N N . ARG A 1 94 ? 2.141 4.662 -18.584 1.00 90.19 94 ARG A N 1
ATOM 713 C CA . ARG A 1 94 ? 3.100 4.723 -17.473 1.00 90.19 94 ARG A CA 1
ATOM 714 C C . ARG A 1 94 ? 3.642 3.339 -17.138 1.00 90.19 94 ARG A C 1
ATOM 716 O O . ARG A 1 94 ? 4.828 3.246 -16.841 1.00 90.19 94 ARG A O 1
ATOM 723 N N . TYR A 1 95 ? 2.812 2.303 -17.212 1.00 93.06 95 TYR A N 1
ATOM 724 C CA . TYR A 1 95 ? 3.260 0.916 -17.091 1.00 93.06 95 TYR A CA 1
ATOM 725 C C . TYR A 1 95 ? 4.342 0.594 -18.130 1.00 93.06 95 TYR A C 1
ATOM 727 O O . TYR A 1 95 ? 5.435 0.169 -17.759 1.00 93.06 95 TYR A O 1
ATOM 735 N N . ASP A 1 96 ? 4.111 0.928 -19.403 1.00 93.25 96 ASP A N 1
ATOM 736 C CA . ASP A 1 96 ? 5.095 0.716 -20.472 1.00 93.25 96 ASP A CA 1
ATOM 737 C C . ASP A 1 96 ? 6.388 1.501 -20.218 1.00 93.25 96 ASP A C 1
ATOM 739 O O . ASP A 1 96 ? 7.488 0.990 -20.422 1.00 93.25 96 ASP A O 1
ATOM 743 N N . ARG A 1 97 ? 6.279 2.739 -19.716 1.00 93.12 97 ARG A N 1
ATOM 744 C CA . ARG A 1 97 ? 7.445 3.551 -19.339 1.00 93.12 97 ARG A CA 1
ATOM 745 C C . ARG A 1 97 ? 8.247 2.921 -18.203 1.00 93.12 97 ARG A C 1
ATOM 747 O O . ARG A 1 97 ? 9.472 2.969 -18.251 1.00 93.12 97 ARG A O 1
ATOM 754 N N . ILE A 1 98 ? 7.571 2.365 -17.199 1.00 94.12 98 ILE A N 1
ATOM 755 C CA . ILE A 1 98 ? 8.213 1.654 -16.088 1.00 94.12 98 ILE A CA 1
ATOM 756 C C . ILE A 1 98 ? 8.969 0.439 -16.630 1.00 94.12 98 ILE A C 1
ATOM 758 O O . ILE A 1 98 ? 10.166 0.323 -16.386 1.00 94.12 98 ILE A O 1
ATOM 762 N N . ARG A 1 99 ? 8.309 -0.405 -17.432 1.00 94.12 99 ARG A N 1
ATOM 763 C CA . ARG A 1 99 ? 8.930 -1.607 -18.009 1.00 94.12 99 ARG A CA 1
ATOM 764 C C . ARG A 1 99 ? 10.108 -1.281 -18.916 1.00 94.12 99 ARG A C 1
ATOM 766 O O . ARG A 1 99 ? 11.173 -1.863 -18.770 1.00 94.12 99 ARG A O 1
ATOM 773 N N . LYS A 1 100 ? 9.952 -0.303 -19.809 1.00 92.06 100 LYS A N 1
ATOM 774 C CA . LYS A 1 100 ? 11.034 0.139 -20.699 1.00 92.06 100 LYS A CA 1
ATOM 775 C C . LYS A 1 100 ? 12.204 0.756 -19.926 1.00 92.06 100 LYS A C 1
ATOM 777 O O . LYS A 1 100 ? 13.345 0.650 -20.359 1.00 92.06 100 LYS A O 1
ATOM 782 N N . GLY A 1 101 ? 11.919 1.427 -18.810 1.00 89.19 101 GLY A N 1
ATOM 783 C CA . GLY A 1 101 ? 12.911 2.099 -17.973 1.00 89.19 101 GLY A CA 1
ATOM 784 C C . GLY A 1 101 ? 13.643 1.193 -16.980 1.00 89.19 101 GLY A C 1
ATOM 785 O O . GLY A 1 101 ? 14.542 1.686 -16.304 1.00 89.19 101 GLY A O 1
ATOM 786 N N . ALA A 1 102 ? 13.272 -0.086 -16.874 1.00 92.56 102 ALA A N 1
ATOM 787 C CA . ALA A 1 102 ? 13.878 -1.044 -15.953 1.00 92.56 102 ALA A CA 1
ATOM 788 C C . ALA A 1 102 ? 14.087 -2.408 -16.638 1.00 92.56 102 ALA A C 1
ATOM 790 O O . ALA A 1 102 ? 13.253 -3.301 -16.506 1.00 92.56 102 ALA A O 1
ATOM 791 N N . PRO A 1 103 ? 15.204 -2.595 -17.367 1.00 87.38 103 PRO A N 1
ATOM 792 C CA . PRO A 1 103 ? 15.515 -3.869 -18.018 1.00 87.38 103 PRO A CA 1
ATOM 793 C C . PRO A 1 103 ? 15.609 -5.065 -17.054 1.00 87.38 103 PRO A C 1
ATOM 795 O O . PRO A 1 103 ? 15.285 -6.171 -17.461 1.00 87.38 103 PRO A O 1
ATOM 798 N N . GLY A 1 104 ? 16.001 -4.837 -15.793 1.00 93.06 104 GLY A N 1
ATOM 799 C CA . GLY A 1 104 ? 16.044 -5.845 -14.720 1.00 93.06 104 GLY A CA 1
ATOM 800 C C . GLY A 1 104 ? 14.829 -5.814 -13.784 1.00 93.06 104 GLY A C 1
ATOM 801 O O . GLY A 1 104 ? 14.954 -6.093 -12.594 1.00 93.06 104 GLY A O 1
ATOM 802 N N . LEU A 1 105 ? 13.664 -5.372 -14.281 1.00 95.81 105 LEU A N 1
ATOM 803 C CA . LEU A 1 105 ? 12.468 -5.174 -13.455 1.00 95.81 105 LEU A CA 1
ATOM 804 C C . LEU A 1 105 ? 12.043 -6.453 -12.722 1.00 95.81 105 LEU A C 1
ATOM 806 O O . LEU A 1 105 ? 11.632 -6.370 -11.570 1.00 95.81 105 LEU A O 1
ATOM 810 N N . ALA A 1 106 ? 12.108 -7.612 -13.380 1.00 96.56 106 ALA A N 1
ATOM 811 C CA . ALA A 1 106 ? 11.691 -8.871 -12.770 1.00 96.56 106 ALA A CA 1
ATOM 812 C C . ALA A 1 106 ? 12.586 -9.216 -11.572 1.00 96.56 106 ALA A C 1
ATOM 814 O O . ALA A 1 106 ? 12.082 -9.453 -10.477 1.00 96.56 106 ALA A O 1
ATOM 815 N N . GLU A 1 107 ? 13.903 -9.147 -11.752 1.00 97.06 107 GLU A N 1
ATOM 816 C CA . GLU A 1 107 ? 14.901 -9.426 -10.721 1.00 97.06 107 GLU A CA 1
ATOM 817 C C . GLU A 1 107 ? 14.825 -8.423 -9.563 1.00 97.06 107 GLU A C 1
ATOM 819 O O . GLU A 1 107 ? 14.969 -8.794 -8.398 1.00 97.06 107 GLU A O 1
ATOM 824 N N . ASP A 1 108 ? 14.574 -7.149 -9.867 1.00 97.31 108 ASP A N 1
ATOM 825 C CA . ASP A 1 108 ? 14.381 -6.102 -8.864 1.00 97.31 108 ASP A CA 1
ATOM 826 C C . ASP A 1 108 ? 13.125 -6.348 -8.016 1.00 97.31 108 ASP A C 1
ATOM 828 O O . ASP A 1 108 ? 13.174 -6.223 -6.791 1.00 97.31 108 ASP A O 1
ATOM 832 N N . LEU A 1 109 ? 12.006 -6.726 -8.639 1.00 98.00 109 LEU A N 1
ATOM 833 C CA . LEU A 1 109 ? 10.761 -7.038 -7.930 1.00 98.00 109 LEU A CA 1
ATOM 834 C C . LEU A 1 109 ? 10.889 -8.305 -7.078 1.00 98.00 109 LEU A C 1
ATOM 836 O O . LEU A 1 109 ? 10.387 -8.324 -5.953 1.00 98.00 109 LEU A O 1
ATOM 840 N N . GLU A 1 110 ? 11.583 -9.329 -7.576 1.00 98.12 110 GLU A N 1
ATOM 841 C CA . GLU A 1 110 ? 11.870 -10.546 -6.812 1.00 98.12 110 GLU A CA 1
ATOM 842 C C . GLU A 1 110 ? 12.709 -10.244 -5.577 1.00 98.12 110 GLU A C 1
ATOM 844 O O . GLU A 1 110 ? 12.320 -10.574 -4.457 1.00 98.12 110 GLU A O 1
ATOM 849 N N . ARG A 1 111 ? 13.797 -9.489 -5.748 1.00 97.44 111 ARG A N 1
ATOM 850 C CA . ARG A 1 111 ? 14.639 -9.062 -4.630 1.00 97.44 111 ARG A CA 1
ATOM 851 C C . ARG A 1 111 ? 13.847 -8.272 -3.592 1.00 97.44 111 ARG A C 1
ATOM 853 O O . ARG A 1 111 ? 14.023 -8.469 -2.392 1.00 97.44 111 ARG A O 1
ATOM 860 N N . VAL A 1 112 ? 12.978 -7.359 -4.029 1.00 98.06 112 VAL A N 1
ATOM 861 C CA . VAL A 1 112 ? 12.117 -6.580 -3.126 1.00 98.06 112 VAL A CA 1
ATOM 862 C C . VAL A 1 112 ? 11.170 -7.492 -2.352 1.00 98.06 112 VAL A C 1
ATOM 864 O O . VAL A 1 112 ? 11.004 -7.298 -1.146 1.00 98.06 112 VAL A O 1
ATOM 867 N N . ARG A 1 113 ? 10.564 -8.475 -3.025 1.00 97.94 113 ARG A N 1
ATOM 868 C CA . ARG A 1 113 ? 9.693 -9.468 -2.396 1.00 97.94 113 ARG A CA 1
ATOM 869 C C . ARG A 1 113 ? 10.458 -10.266 -1.346 1.00 97.94 113 ARG A C 1
ATOM 871 O O . ARG A 1 113 ? 10.048 -10.261 -0.190 1.00 97.94 113 ARG A O 1
ATOM 878 N N . GLU A 1 114 ? 11.587 -10.865 -1.704 1.00 97.88 114 GLU A N 1
ATOM 879 C CA . GLU A 1 114 ? 12.435 -11.640 -0.787 1.00 97.88 114 GLU A CA 1
ATOM 880 C C . GLU A 1 114 ? 12.855 -10.820 0.439 1.00 97.88 114 GLU A C 1
ATOM 882 O O . GLU A 1 114 ? 12.696 -11.255 1.581 1.00 97.88 114 GLU A O 1
ATOM 887 N N . ILE A 1 115 ? 13.327 -9.589 0.222 1.00 97.00 115 ILE A N 1
ATOM 888 C CA . ILE A 1 115 ? 13.674 -8.666 1.307 1.00 97.00 115 ILE A CA 1
ATOM 889 C C . ILE A 1 115 ? 12.457 -8.386 2.190 1.00 97.00 115 ILE A C 1
ATOM 891 O O . ILE A 1 115 ? 12.586 -8.371 3.412 1.00 97.00 115 ILE A O 1
ATOM 895 N N . GLY A 1 116 ? 11.285 -8.173 1.596 1.00 97.06 116 GLY A N 1
ATOM 896 C CA . GLY A 1 116 ? 10.050 -7.915 2.325 1.00 97.06 116 GLY A CA 1
ATOM 897 C C . GLY A 1 116 ? 9.598 -9.084 3.186 1.00 97.06 116 GLY A C 1
ATOM 898 O O . GLY A 1 116 ? 9.180 -8.870 4.319 1.00 97.06 116 GLY A O 1
ATOM 899 N N . TRP A 1 117 ? 9.725 -10.310 2.690 1.00 96.31 117 TRP A N 1
ATOM 900 C CA . TRP A 1 117 ? 9.422 -11.513 3.465 1.00 96.31 117 TRP A CA 1
ATOM 901 C C . TRP A 1 117 ? 10.371 -11.689 4.652 1.00 96.31 117 TRP A C 1
ATOM 903 O O . TRP A 1 117 ? 9.930 -12.041 5.743 1.00 96.31 117 TRP A O 1
ATOM 913 N N . CYS A 1 118 ? 11.659 -11.402 4.463 1.00 96.50 118 CYS A N 1
ATOM 914 C CA . CYS A 1 118 ? 12.669 -11.581 5.506 1.00 96.50 118 CYS A CA 1
ATOM 915 C C . CYS A 1 118 ? 12.717 -10.432 6.525 1.00 96.50 118 CYS A C 1
ATOM 917 O O . CYS A 1 118 ? 13.037 -10.653 7.689 1.00 96.50 118 CYS A O 1
ATOM 919 N N . GLN A 1 119 ? 12.471 -9.195 6.087 1.00 95.81 119 GLN A N 1
ATOM 920 C CA . GLN A 1 119 ? 12.752 -7.979 6.867 1.00 95.81 119 GLN A CA 1
ATOM 921 C C . GLN A 1 119 ? 11.533 -7.061 7.024 1.00 95.81 119 GLN A C 1
ATOM 923 O O . GLN A 1 119 ? 11.596 -6.051 7.723 1.00 95.81 119 GLN A O 1
ATOM 928 N N . GLY A 1 120 ? 10.412 -7.404 6.396 1.00 96.25 120 GLY A N 1
ATOM 929 C CA . GLY A 1 120 ? 9.155 -6.683 6.504 1.00 96.25 120 GLY A CA 1
ATOM 930 C C . GLY A 1 120 ? 8.932 -5.607 5.432 1.00 96.25 120 GLY A C 1
ATOM 931 O O . GLY A 1 120 ? 9.829 -5.217 4.673 1.00 96.25 120 GLY A O 1
ATOM 932 N N . PRO A 1 121 ? 7.701 -5.072 5.377 1.00 97.19 121 PRO A N 1
ATOM 933 C CA . PRO A 1 121 ? 7.232 -4.229 4.278 1.00 97.19 121 PRO A CA 1
ATOM 934 C C . PRO A 1 121 ? 7.919 -2.863 4.195 1.00 97.19 121 PRO A C 1
ATOM 936 O O . PRO A 1 121 ? 8.044 -2.313 3.104 1.00 97.19 121 PRO A O 1
ATOM 939 N N . VAL A 1 122 ? 8.391 -2.305 5.314 1.00 97.19 122 VAL A N 1
ATOM 940 C CA . VAL A 1 122 ? 9.087 -1.003 5.337 1.00 97.19 122 VAL A CA 1
ATOM 941 C C . VAL A 1 122 ? 10.456 -1.101 4.660 1.00 97.19 122 VAL A C 1
ATOM 943 O O . VAL A 1 122 ? 10.862 -0.199 3.927 1.00 97.19 122 VAL A O 1
ATOM 946 N N . VAL A 1 123 ? 11.152 -2.222 4.843 1.00 96.69 123 VAL A N 1
ATOM 947 C CA . VAL A 1 123 ? 12.452 -2.463 4.213 1.00 96.69 123 VAL A CA 1
ATOM 948 C C . VAL A 1 123 ? 12.292 -2.667 2.706 1.00 96.69 123 VAL A C 1
ATOM 950 O O . VAL A 1 123 ? 13.008 -2.048 1.917 1.00 96.69 123 VAL A O 1
ATOM 953 N N . ALA A 1 124 ? 11.302 -3.461 2.292 1.00 97.69 124 ALA A N 1
ATOM 954 C CA . ALA A 1 124 ? 10.951 -3.630 0.881 1.00 97.69 124 ALA A CA 1
ATOM 955 C C . ALA A 1 124 ? 10.523 -2.307 0.220 1.00 97.69 124 ALA A C 1
ATOM 957 O O . ALA A 1 124 ? 10.899 -2.006 -0.913 1.00 97.69 124 ALA A O 1
ATOM 958 N N . TYR A 1 125 ? 9.800 -1.458 0.949 1.00 97.62 125 TYR A N 1
ATOM 959 C CA . TYR A 1 125 ? 9.478 -0.106 0.504 1.00 97.62 125 TYR A CA 1
ATOM 960 C C . TYR A 1 125 ? 10.739 0.732 0.278 1.00 97.62 125 TYR A C 1
ATOM 962 O O . TYR A 1 125 ? 10.873 1.365 -0.769 1.00 97.62 125 TYR A O 1
ATOM 970 N N . ALA A 1 126 ? 11.682 0.732 1.226 1.00 97.00 126 ALA A N 1
ATOM 971 C CA . ALA A 1 126 ? 12.938 1.471 1.099 1.00 97.00 126 ALA A CA 1
ATOM 972 C C . ALA A 1 126 ? 13.751 1.032 -0.135 1.00 97.00 126 ALA A C 1
ATOM 974 O O . ALA A 1 126 ? 14.377 1.874 -0.787 1.00 97.00 126 ALA A O 1
ATOM 975 N N . GLN A 1 127 ? 13.674 -0.252 -0.509 1.00 97.62 127 GLN A N 1
ATOM 976 C CA . GLN A 1 127 ? 14.262 -0.782 -1.744 1.00 97.62 127 GLN A CA 1
ATOM 977 C C . GLN A 1 127 ? 13.704 -0.116 -3.001 1.00 97.62 127 GLN A C 1
ATOM 979 O O . GLN A 1 127 ? 14.476 0.376 -3.825 1.00 97.62 127 GLN A O 1
ATOM 984 N N . LEU A 1 128 ? 12.378 -0.042 -3.120 1.00 97.12 128 LEU A N 1
ATOM 985 C CA . LEU A 1 128 ? 11.707 0.593 -4.259 1.00 97.12 128 LEU A CA 1
ATOM 986 C C . LEU A 1 128 ? 11.828 2.123 -4.236 1.00 97.12 128 LEU A C 1
ATOM 988 O O . LEU A 1 128 ? 11.827 2.769 -5.286 1.00 97.12 128 LEU A O 1
ATOM 992 N N . TYR A 1 129 ? 11.951 2.713 -3.048 1.00 96.38 129 TYR A N 1
ATOM 993 C CA . TYR A 1 129 ? 12.117 4.152 -2.863 1.00 96.38 129 TYR A CA 1
ATOM 994 C C . TYR A 1 129 ? 13.529 4.642 -3.230 1.00 96.38 129 TYR A C 1
ATOM 996 O O . TYR A 1 129 ? 13.686 5.763 -3.728 1.00 96.38 129 TYR A O 1
ATOM 1004 N N . GLY A 1 130 ? 14.546 3.796 -3.033 1.00 96.06 130 GLY A N 1
ATOM 1005 C CA . GLY A 1 130 ? 15.956 4.114 -3.271 1.00 96.06 130 GLY A CA 1
ATOM 1006 C C . GLY A 1 130 ? 16.690 4.677 -2.054 1.00 96.06 130 GLY A C 1
ATOM 1007 O O . GLY A 1 130 ? 17.615 5.468 -2.227 1.00 96.06 130 GLY A O 1
ATOM 1008 N N . GLY A 1 131 ? 16.265 4.330 -0.839 1.00 94.50 131 GLY A N 1
ATOM 1009 C CA . GLY A 1 131 ? 16.826 4.848 0.413 1.00 94.50 131 GLY A CA 1
ATOM 1010 C C . GLY A 1 131 ? 15.751 5.197 1.442 1.00 94.50 131 GLY A C 1
ATOM 1011 O O . GLY A 1 131 ? 14.597 4.804 1.292 1.00 94.50 131 GLY A O 1
ATOM 1012 N N . GLN A 1 132 ? 16.138 5.941 2.482 1.00 90.88 132 GLN A N 1
ATOM 1013 C CA . GLN A 1 132 ? 15.250 6.367 3.580 1.00 90.88 132 GLN A CA 1
ATOM 1014 C C . GLN A 1 132 ? 14.734 7.802 3.435 1.00 90.88 132 GLN A C 1
ATOM 1016 O O . GLN A 1 132 ? 13.648 8.137 3.901 1.00 90.88 132 GLN A O 1
ATOM 1021 N N . ASP A 1 133 ? 15.508 8.648 2.766 1.00 87.69 133 ASP A N 1
ATOM 1022 C CA . ASP A 1 133 ? 15.284 10.086 2.703 1.00 87.69 133 ASP A CA 1
ATOM 1023 C C . ASP A 1 133 ? 14.932 10.504 1.271 1.00 87.69 133 ASP A C 1
ATOM 1025 O O . ASP A 1 133 ? 15.475 9.976 0.298 1.00 87.69 133 ASP A O 1
ATOM 1029 N N . TYR A 1 134 ? 13.987 11.431 1.140 1.00 86.88 134 TYR A N 1
ATOM 1030 C CA . TYR A 1 134 ? 13.606 12.015 -0.138 1.00 86.88 134 TYR A CA 1
ATOM 1031 C C . TYR A 1 134 ? 14.770 12.740 -0.820 1.00 86.88 134 TYR A C 1
ATOM 1033 O O . TYR A 1 134 ? 14.962 12.541 -2.024 1.00 86.88 134 TYR A O 1
ATOM 1041 N N . ASP A 1 135 ? 15.554 13.513 -0.068 1.00 88.00 135 ASP A N 1
ATOM 1042 C CA . ASP A 1 135 ? 16.623 14.354 -0.619 1.00 88.00 135 ASP A CA 1
ATOM 1043 C C . ASP A 1 135 ? 17.869 13.537 -0.984 1.00 88.00 135 ASP A C 1
ATOM 1045 O O . ASP A 1 135 ? 18.622 13.896 -1.889 1.00 88.00 135 ASP A O 1
ATOM 1049 N N . HIS A 1 136 ? 18.037 12.373 -0.351 1.00 88.44 136 HIS A N 1
ATOM 1050 C CA . HIS A 1 136 ? 19.215 11.515 -0.507 1.00 88.44 136 HIS A CA 1
ATOM 1051 C C . HIS A 1 136 ? 18.929 10.170 -1.193 1.00 88.44 136 HIS A C 1
ATOM 1053 O O . HIS A 1 136 ? 19.787 9.281 -1.207 1.00 88.44 136 HIS A O 1
ATOM 1059 N N . ARG A 1 137 ? 17.741 9.982 -1.784 1.00 91.44 137 ARG A N 1
ATOM 1060 C CA . ARG A 1 137 ? 17.419 8.737 -2.501 1.00 91.44 137 ARG A CA 1
ATOM 1061 C C . ARG A 1 137 ? 18.308 8.551 -3.732 1.00 91.44 137 ARG A C 1
ATOM 1063 O O . ARG A 1 137 ? 18.486 9.456 -4.551 1.00 91.44 137 ARG A O 1
ATOM 1070 N N . ARG A 1 138 ? 18.826 7.338 -3.913 1.00 94.62 138 ARG A N 1
ATOM 1071 C CA . ARG A 1 138 ? 19.657 6.955 -5.063 1.00 94.62 138 ARG A CA 1
ATOM 1072 C C . ARG A 1 138 ? 18.866 6.975 -6.356 1.00 94.62 138 ARG A C 1
ATOM 1074 O O . ARG A 1 138 ? 17.654 6.805 -6.333 1.00 94.62 138 ARG A O 1
ATOM 1081 N N . ALA A 1 139 ? 19.541 7.192 -7.484 1.00 93.81 139 ALA A N 1
ATOM 1082 C CA . ALA A 1 139 ? 18.928 7.143 -8.811 1.00 93.81 139 ALA A CA 1
ATOM 1083 C C . ALA A 1 139 ? 18.348 5.749 -9.127 1.00 93.81 139 ALA A C 1
ATOM 1085 O O . ALA A 1 139 ? 18.696 4.759 -8.487 1.00 93.81 139 ALA A O 1
ATOM 1086 N N . ALA A 1 140 ? 17.429 5.685 -10.093 1.00 94.12 140 ALA A N 1
ATOM 1087 C CA . ALA A 1 140 ? 16.873 4.409 -10.538 1.00 94.12 140 ALA A CA 1
ATOM 1088 C C . ALA A 1 140 ? 17.960 3.523 -11.173 1.00 94.12 140 ALA A C 1
ATOM 1090 O O . ALA A 1 140 ? 18.854 4.047 -11.838 1.00 94.12 140 ALA A O 1
ATOM 1091 N N . GLY A 1 141 ? 17.880 2.207 -10.961 1.00 90.69 141 GLY A N 1
ATOM 1092 C CA . GLY A 1 141 ? 18.858 1.232 -11.465 1.00 90.69 141 GLY A CA 1
ATOM 1093 C C . GLY A 1 141 ? 20.225 1.252 -10.766 1.00 90.69 141 GLY A C 1
ATOM 1094 O O . GLY A 1 141 ? 21.161 0.617 -11.244 1.00 90.69 141 GLY A O 1
ATOM 1095 N N . VAL A 1 142 ? 20.372 1.982 -9.654 1.00 93.12 142 VAL A N 1
ATOM 1096 C CA . VAL A 1 142 ? 21.631 2.057 -8.898 1.00 93.12 142 VAL A CA 1
ATOM 1097 C C . VAL A 1 142 ? 21.584 1.131 -7.683 1.00 93.12 142 VAL A C 1
ATOM 1099 O O . VAL A 1 142 ? 20.878 1.397 -6.707 1.00 93.12 142 VAL A O 1
ATOM 1102 N N . ALA A 1 143 ? 22.407 0.081 -7.724 1.00 90.94 143 ALA A N 1
ATOM 1103 C CA . ALA A 1 143 ? 22.623 -0.832 -6.607 1.00 90.94 143 ALA A CA 1
ATOM 1104 C C . ALA A 1 143 ? 23.079 -0.087 -5.326 1.00 90.94 143 ALA A C 1
ATOM 1106 O O . ALA A 1 143 ? 23.739 0.953 -5.410 1.00 90.94 143 ALA A O 1
ATOM 1107 N N . PRO A 1 144 ? 22.749 -0.590 -4.122 1.00 91.88 144 PRO A N 1
ATOM 1108 C CA . PRO A 1 144 ? 22.051 -1.849 -3.843 1.00 91.88 144 PRO A CA 1
ATOM 1109 C C . PRO A 1 144 ? 20.518 -1.743 -3.915 1.00 91.88 144 PRO A C 1
ATOM 1111 O O . PRO A 1 144 ? 19.831 -2.672 -3.505 1.00 91.88 144 PRO A O 1
ATOM 1114 N N . TRP A 1 145 ? 19.977 -0.614 -4.376 1.00 95.44 145 TRP A N 1
ATOM 1115 C CA . TRP A 1 145 ? 18.543 -0.354 -4.354 1.00 95.44 145 TRP A CA 1
ATOM 1116 C C . TRP A 1 145 ? 17.846 -0.870 -5.606 1.00 95.44 145 TRP A C 1
ATOM 1118 O O . TRP A 1 145 ? 18.396 -0.824 -6.701 1.00 95.44 145 TRP A O 1
ATOM 1128 N N . SER A 1 146 ? 16.582 -1.251 -5.445 1.00 96.31 146 SER A N 1
ATOM 1129 C CA . SER A 1 146 ? 15.706 -1.700 -6.536 1.00 96.31 146 SER A CA 1
ATOM 1130 C C . SER A 1 146 ? 14.795 -0.557 -7.010 1.00 96.31 146 SER A C 1
ATOM 1132 O O . SER A 1 146 ? 13.610 -0.741 -7.287 1.00 96.31 146 SER A O 1
ATOM 1134 N N . ARG A 1 147 ? 15.319 0.680 -7.029 1.00 95.44 147 ARG A N 1
ATOM 1135 C CA . ARG A 1 147 ? 14.536 1.865 -7.402 1.00 95.44 147 ARG A CA 1
ATOM 1136 C C . ARG A 1 147 ? 14.257 1.844 -8.900 1.00 95.44 147 ARG A C 1
ATOM 1138 O O . ARG A 1 147 ? 15.178 1.870 -9.714 1.00 95.44 147 ARG A O 1
ATOM 1145 N N . ILE A 1 148 ? 12.979 1.935 -9.252 1.00 94.38 148 ILE A N 1
ATOM 1146 C CA . ILE A 1 148 ? 12.503 1.886 -10.636 1.00 94.38 148 ILE A CA 1
ATOM 1147 C C . ILE A 1 148 ? 12.033 3.274 -11.087 1.00 94.38 148 ILE A C 1
ATOM 1149 O O . ILE A 1 148 ? 11.267 3.964 -10.404 1.00 94.38 148 ILE A O 1
ATOM 1153 N N . ALA A 1 149 ? 12.486 3.710 -12.264 1.00 91.94 149 ALA A N 1
ATOM 1154 C CA . ALA A 1 149 ? 12.106 5.004 -12.815 1.00 91.94 149 ALA A CA 1
ATOM 1155 C C . ALA A 1 149 ? 10.592 5.072 -13.074 1.00 9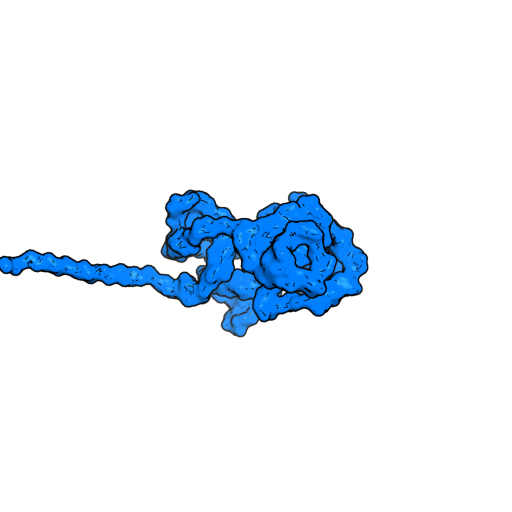1.94 149 ALA A C 1
ATOM 1157 O O . ALA A 1 149 ? 9.979 4.140 -13.582 1.00 91.94 149 ALA A O 1
ATOM 1158 N N . SER A 1 150 ? 9.976 6.214 -12.761 1.00 90.19 150 SER A N 1
ATOM 1159 C CA . SER A 1 150 ? 8.528 6.441 -12.907 1.00 90.19 150 SER A CA 1
ATOM 1160 C C . SER A 1 150 ? 7.615 5.541 -12.061 1.00 90.19 150 SER A C 1
ATOM 1162 O O . SER A 1 150 ? 6.396 5.732 -12.132 1.00 90.19 150 SER A O 1
ATOM 1164 N N . TYR A 1 151 ? 8.149 4.646 -11.227 1.00 92.06 151 TYR A N 1
ATOM 1165 C CA . TYR A 1 151 ? 7.372 3.815 -10.312 1.00 92.06 151 TYR A CA 1
ATOM 1166 C C . TYR A 1 151 ? 7.236 4.512 -8.957 1.00 92.06 151 TYR A C 1
ATOM 1168 O O . TYR A 1 151 ? 8.192 4.659 -8.202 1.00 92.06 151 TYR A O 1
ATOM 1176 N N . GLY A 1 152 ? 6.052 5.079 -8.721 1.00 91.25 152 GLY A N 1
ATOM 1177 C CA . GLY A 1 152 ? 5.810 5.976 -7.596 1.00 91.25 152 GLY A CA 1
ATOM 1178 C C . GLY A 1 152 ? 5.177 5.292 -6.382 1.00 91.25 152 GLY A C 1
ATOM 1179 O O . GLY A 1 152 ? 4.631 4.193 -6.512 1.00 91.25 152 GLY A O 1
ATOM 1180 N N . PRO A 1 153 ? 5.138 5.990 -5.232 1.00 92.62 153 PRO A N 1
ATOM 1181 C CA . PRO A 1 153 ? 4.740 5.372 -3.982 1.00 92.62 153 PRO A CA 1
ATOM 1182 C C . PRO A 1 153 ? 3.365 4.715 -3.902 1.00 92.62 153 PRO A C 1
ATOM 1184 O O . PRO A 1 153 ? 3.213 3.612 -3.392 1.00 92.62 153 PRO A O 1
ATOM 1187 N N . ALA A 1 154 ? 2.353 5.338 -4.494 1.00 91.06 154 ALA A N 1
ATOM 1188 C CA . ALA A 1 154 ? 1.013 4.759 -4.506 1.00 91.06 154 ALA A CA 1
ATOM 1189 C C . ALA A 1 154 ? 0.929 3.396 -5.217 1.00 91.06 154 ALA A C 1
ATOM 1191 O O . ALA A 1 154 ? -0.035 2.664 -5.004 1.00 91.06 154 ALA A O 1
ATOM 1192 N N . PHE A 1 155 ? 1.873 3.091 -6.115 1.00 92.00 155 PHE A N 1
ATOM 1193 C CA . PHE A 1 155 ? 1.890 1.837 -6.865 1.00 92.00 155 PHE A CA 1
ATOM 1194 C C . PHE A 1 155 ? 2.833 0.804 -6.261 1.00 92.00 155 PHE A C 1
ATOM 1196 O O . PHE A 1 155 ? 2.496 -0.377 -6.311 1.00 92.00 155 PHE A O 1
ATOM 1203 N N . PHE A 1 156 ? 3.956 1.206 -5.649 1.00 92.88 156 PHE A N 1
ATOM 1204 C CA . PHE A 1 156 ? 4.742 0.217 -4.912 1.00 92.88 156 PHE A CA 1
ATOM 1205 C C . PHE A 1 156 ? 3.967 -0.369 -3.737 1.00 92.88 156 PHE A C 1
ATOM 1207 O O . PHE A 1 156 ? 4.105 -1.554 -3.482 1.00 92.88 156 PHE A O 1
ATOM 1214 N N . THR A 1 157 ? 3.084 0.385 -3.072 1.00 96.50 157 THR A N 1
ATOM 1215 C CA . THR A 1 157 ? 2.372 -0.138 -1.896 1.00 96.50 157 THR A CA 1
ATOM 1216 C C . THR A 1 157 ? 1.334 -1.158 -2.320 1.00 96.50 157 THR A C 1
ATOM 1218 O O . THR A 1 157 ? 1.089 -2.104 -1.591 1.00 96.50 157 THR A O 1
ATOM 1221 N N . LYS A 1 158 ? 0.799 -1.025 -3.538 1.00 95.75 158 LYS A N 1
ATOM 1222 C CA . LYS A 1 158 ? -0.068 -2.029 -4.156 1.00 95.75 158 LYS A CA 1
ATOM 1223 C C . LYS A 1 158 ? 0.692 -3.310 -4.465 1.00 95.75 158 LYS A C 1
ATOM 1225 O O . LYS A 1 158 ? 0.220 -4.370 -4.094 1.00 95.75 158 LYS A O 1
ATOM 1230 N N . PHE A 1 159 ? 1.875 -3.224 -5.074 1.00 97.56 159 PHE A N 1
ATOM 1231 C CA . PHE A 1 159 ? 2.710 -4.412 -5.271 1.00 97.56 159 PHE A CA 1
ATOM 1232 C C . PHE A 1 159 ? 3.072 -5.069 -3.935 1.00 97.56 159 PHE A C 1
ATOM 1234 O O . PHE A 1 159 ? 2.842 -6.261 -3.763 1.00 97.56 159 PHE A O 1
ATOM 1241 N N . LEU A 1 160 ? 3.563 -4.288 -2.968 1.00 98.19 160 LEU A N 1
ATOM 1242 C CA . LEU A 1 160 ? 3.944 -4.789 -1.648 1.00 98.19 160 LEU A CA 1
ATOM 1243 C C . LEU A 1 160 ? 2.763 -5.416 -0.907 1.00 98.19 160 LEU A C 1
ATOM 1245 O O . LEU A 1 160 ? 2.954 -6.446 -0.283 1.00 98.19 160 LEU A O 1
ATOM 1249 N N . TYR A 1 161 ? 1.563 -4.841 -0.998 1.00 97.69 161 TYR A N 1
ATOM 1250 C CA . TYR A 1 161 ? 0.353 -5.379 -0.371 1.00 97.69 161 TYR A CA 1
ATOM 1251 C C . TYR A 1 161 ? 0.083 -6.836 -0.762 1.00 97.69 161 TYR A C 1
ATOM 1253 O O . TYR A 1 161 ? -0.264 -7.651 0.087 1.00 97.69 161 TYR A O 1
ATOM 1261 N N . PHE A 1 162 ? 0.286 -7.175 -2.035 1.00 97.44 162 PHE A N 1
ATOM 1262 C CA . PHE A 1 162 ? 0.099 -8.543 -2.516 1.00 97.44 162 PHE A CA 1
ATOM 1263 C C . PHE A 1 162 ? 1.353 -9.407 -2.359 1.00 97.44 162 PHE A C 1
ATOM 1265 O O . PHE A 1 162 ? 1.241 -10.611 -2.159 1.00 97.44 162 PHE A O 1
ATOM 1272 N N . ALA A 1 163 ? 2.544 -8.814 -2.453 1.00 97.50 163 ALA A N 1
ATOM 1273 C CA . ALA A 1 163 ? 3.803 -9.553 -2.487 1.00 97.50 163 ALA A CA 1
ATOM 1274 C C . ALA A 1 163 ? 4.448 -9.769 -1.109 1.00 97.50 163 ALA A C 1
ATOM 1276 O O . ALA A 1 163 ? 5.294 -10.652 -0.984 1.00 97.50 163 ALA A O 1
ATOM 1277 N N . VAL A 1 164 ? 4.117 -8.962 -0.097 1.00 97.62 164 VAL A N 1
ATOM 1278 C CA . VAL A 1 164 ? 4.830 -8.903 1.188 1.00 97.62 164 VAL A CA 1
ATOM 1279 C C . VAL A 1 164 ? 3.845 -8.919 2.365 1.00 97.62 164 VAL A C 1
ATOM 1281 O O . VAL A 1 164 ? 3.047 -7.988 2.505 1.00 97.62 164 VAL A O 1
ATOM 1284 N N . PRO A 1 165 ? 3.930 -9.914 3.269 1.00 95.75 165 PRO A N 1
ATOM 1285 C CA . PRO A 1 165 ? 3.080 -9.978 4.453 1.00 95.75 165 PRO A CA 1
ATOM 1286 C C . PRO A 1 165 ? 3.116 -8.700 5.303 1.00 95.75 165 PRO A C 1
ATOM 1288 O O . PRO A 1 165 ? 4.172 -8.129 5.584 1.00 95.75 165 PRO A O 1
ATOM 1291 N N . GLY A 1 166 ? 1.937 -8.252 5.738 1.00 94.62 166 GLY A N 1
ATOM 1292 C CA . GLY A 1 166 ? 1.774 -7.097 6.622 1.00 94.62 166 GLY A CA 1
ATOM 1293 C C . GLY A 1 166 ? 1.968 -5.725 5.965 1.00 94.62 166 GLY A C 1
ATOM 1294 O O . GLY A 1 166 ? 1.934 -4.722 6.687 1.00 94.62 166 GLY A O 1
ATOM 1295 N N . ALA A 1 167 ? 2.187 -5.658 4.647 1.00 97.44 167 ALA A N 1
ATOM 1296 C CA . ALA A 1 167 ? 2.047 -4.426 3.873 1.00 97.44 167 ALA A CA 1
ATOM 1297 C C . ALA A 1 167 ? 0.568 -4.010 3.774 1.00 97.44 167 ALA A C 1
ATOM 1299 O O . ALA A 1 167 ? -0.317 -4.856 3.818 1.00 97.44 167 ALA A O 1
ATOM 1300 N N . LEU A 1 168 ? 0.312 -2.711 3.605 1.00 97.00 168 LEU A N 1
ATOM 1301 C CA . LEU A 1 168 ? -1.018 -2.137 3.366 1.00 97.00 168 LEU A CA 1
ATOM 1302 C C . LEU A 1 168 ? -0.925 -1.105 2.243 1.00 97.00 168 LEU A C 1
ATOM 1304 O O . LEU A 1 168 ? 0.131 -0.502 2.016 1.00 97.00 168 LEU A O 1
ATOM 1308 N N . ILE A 1 169 ? -2.020 -0.879 1.527 1.00 95.31 169 ILE A N 1
ATOM 1309 C CA . ILE A 1 169 ? -2.038 0.084 0.428 1.00 95.31 169 ILE A CA 1
ATOM 1310 C C . ILE A 1 169 ? -2.053 1.499 1.003 1.00 95.31 169 ILE A C 1
ATOM 1312 O O . ILE A 1 169 ? -2.981 1.893 1.690 1.00 95.31 169 ILE A O 1
ATOM 1316 N N . LEU A 1 170 ? -1.068 2.318 0.634 1.00 92.94 170 LEU A N 1
ATOM 1317 C CA . LEU A 1 170 ? -1.108 3.764 0.863 1.00 92.94 170 LEU A CA 1
ATOM 1318 C C . LEU A 1 170 ? -1.206 4.484 -0.478 1.00 92.94 170 LEU A C 1
ATOM 1320 O O . LEU A 1 170 ? -0.268 4.461 -1.278 1.00 92.94 170 LEU A O 1
ATOM 1324 N N . ASP A 1 171 ? -2.343 5.131 -0.723 1.00 90.00 171 ASP A N 1
ATOM 1325 C CA . ASP A 1 171 ? -2.547 6.015 -1.864 1.00 90.00 171 ASP A CA 1
ATOM 1326 C C . ASP A 1 171 ? -3.171 7.355 -1.456 1.00 90.00 171 ASP A C 1
ATOM 1328 O O . ASP A 1 171 ? -3.447 7.612 -0.288 1.00 90.00 171 ASP A O 1
ATOM 1332 N N . ALA A 1 172 ? -3.390 8.242 -2.428 1.00 86.12 172 ALA A N 1
ATOM 1333 C CA . ALA A 1 172 ? -3.843 9.602 -2.151 1.00 86.12 172 ALA A CA 1
ATOM 1334 C C . ALA A 1 172 ? -5.274 9.650 -1.596 1.00 86.12 172 ALA A C 1
ATOM 1336 O O . ALA A 1 172 ? -5.689 10.663 -1.038 1.00 86.12 172 ALA A O 1
ATOM 1337 N N . ARG A 1 173 ? -6.081 8.604 -1.793 1.00 86.75 173 ARG A N 1
ATOM 1338 C CA . ARG A 1 173 ? -7.412 8.524 -1.188 1.00 86.75 173 ARG A CA 1
ATOM 1339 C C . ARG A 1 173 ? -7.278 8.157 0.276 1.00 86.75 173 ARG A C 1
ATOM 1341 O O . ARG A 1 173 ? -7.813 8.895 1.101 1.00 86.75 173 ARG A O 1
ATOM 1348 N N . LEU A 1 174 ? -6.545 7.087 0.576 1.00 89.38 174 LEU A N 1
ATOM 1349 C CA . LEU A 1 174 ? -6.326 6.631 1.948 1.00 89.38 174 LEU A CA 1
ATOM 1350 C C . LEU A 1 174 ? -5.578 7.668 2.775 1.00 89.38 174 LEU A C 1
ATOM 1352 O O . LEU A 1 174 ? -6.061 8.041 3.836 1.00 89.38 174 LEU A O 1
ATOM 1356 N N . ALA A 1 175 ? -4.495 8.236 2.250 1.00 88.94 175 ALA A N 1
ATOM 1357 C CA . ALA A 1 175 ? -3.733 9.270 2.940 1.00 88.94 175 ALA A CA 1
ATOM 1358 C C . ALA A 1 175 ? -4.608 10.475 3.341 1.00 88.94 175 ALA A C 1
ATOM 1360 O O . ALA A 1 175 ? -4.460 10.985 4.442 1.00 88.94 175 ALA A O 1
ATOM 1361 N N . ARG A 1 176 ? -5.577 10.888 2.505 1.00 86.25 176 ARG A N 1
ATOM 1362 C CA . ARG A 1 176 ? -6.519 11.971 2.859 1.00 86.25 176 ARG A CA 1
ATOM 1363 C C . ARG A 1 176 ? -7.466 11.599 3.996 1.00 86.25 176 ARG A C 1
ATOM 1365 O O . ARG A 1 176 ? -7.789 12.447 4.814 1.00 86.25 176 ARG A O 1
ATOM 1372 N N . ARG A 1 177 ? -7.932 10.352 4.027 1.00 88.88 177 ARG A N 1
ATOM 1373 C CA . ARG A 1 177 ? -8.860 9.865 5.061 1.00 88.88 177 ARG A CA 1
ATOM 1374 C C . ARG A 1 177 ? -8.151 9.704 6.394 1.00 88.88 177 ARG A C 1
ATOM 1376 O O . ARG A 1 177 ? -8.678 10.129 7.412 1.00 88.88 177 ARG A O 1
ATOM 1383 N N . VAL A 1 178 ? -6.933 9.165 6.363 1.00 89.50 178 VAL A N 1
ATOM 1384 C CA . VAL A 1 178 ? -6.077 9.099 7.548 1.00 89.50 178 VAL A CA 1
ATOM 1385 C C . VAL A 1 178 ? -5.801 10.511 8.058 1.00 89.50 178 VAL A C 1
ATOM 1387 O O . VAL A 1 178 ? -6.123 10.776 9.205 1.00 89.50 178 VAL A O 1
ATOM 1390 N N . ALA A 1 179 ? -5.354 11.439 7.200 1.00 85.94 179 ALA A N 1
ATOM 1391 C CA . ALA A 1 179 ? -5.136 12.839 7.584 1.00 85.94 179 ALA A CA 1
ATOM 1392 C C . ALA A 1 179 ? -6.366 13.477 8.251 1.00 85.94 179 ALA A C 1
ATOM 1394 O O . ALA A 1 179 ? -6.233 14.197 9.237 1.00 85.94 179 ALA A O 1
ATOM 1395 N N . ARG A 1 180 ? -7.571 13.187 7.740 1.00 85.88 180 ARG A N 1
ATOM 1396 C CA . ARG A 1 180 ? -8.823 13.689 8.319 1.00 85.88 180 ARG A CA 1
ATOM 1397 C C . ARG A 1 180 ? -9.072 13.150 9.729 1.00 85.88 180 ARG A C 1
ATOM 1399 O O . ARG A 1 180 ? -9.511 13.908 10.582 1.00 85.88 180 ARG A O 1
ATOM 1406 N N . LEU A 1 181 ? -8.770 11.876 9.972 1.00 88.38 181 LEU A N 1
ATOM 1407 C CA . LEU A 1 181 ? -8.953 11.225 11.273 1.00 88.38 181 LEU A CA 1
ATOM 1408 C C . LEU A 1 181 ? -7.877 11.607 12.298 1.00 88.38 181 LEU A C 1
ATOM 1410 O O . LEU A 1 181 ? -8.164 11.670 13.490 1.00 88.38 181 LEU A O 1
ATOM 1414 N N . THR A 1 182 ? -6.646 11.850 11.852 1.00 84.44 182 THR A N 1
ATOM 1415 C CA . THR A 1 182 ? -5.484 12.090 12.724 1.00 84.44 182 THR A CA 1
ATOM 1416 C C . THR A 1 182 ? -5.200 13.560 13.016 1.00 84.44 182 THR A C 1
ATOM 1418 O O . THR A 1 182 ? -4.337 13.851 13.846 1.00 84.44 182 THR A O 1
ATOM 1421 N N . GLY A 1 183 ? -5.847 14.477 12.292 1.00 72.94 183 GLY A N 1
ATOM 1422 C CA . GLY A 1 183 ? -5.410 15.869 12.180 1.00 72.94 183 GLY A CA 1
ATOM 1423 C C . GLY A 1 183 ? -4.262 16.037 11.170 1.00 72.94 183 GLY A C 1
ATOM 1424 O O . GLY A 1 183 ? -3.604 15.061 10.801 1.00 72.94 183 GLY A O 1
ATOM 1425 N N . ASP A 1 184 ? -4.059 17.282 10.719 1.00 59.62 184 ASP A N 1
ATOM 1426 C CA . ASP A 1 184 ? -3.269 17.787 9.566 1.00 59.62 184 ASP A CA 1
ATOM 1427 C C . ASP A 1 184 ? -1.761 17.415 9.467 1.00 59.62 184 ASP A C 1
ATOM 1429 O O . ASP A 1 184 ? -0.966 18.149 8.880 1.00 59.62 184 ASP A O 1
ATOM 1433 N N . GLU A 1 185 ? -1.318 16.273 9.987 1.00 61.06 185 GLU A N 1
ATOM 1434 C CA . GLU A 1 185 ? 0.106 15.896 10.037 1.00 61.06 185 GLU A CA 1
ATOM 1435 C C . GLU A 1 185 ? 0.425 14.554 9.367 1.00 61.06 185 GLU A C 1
ATOM 1437 O O . GLU A 1 185 ? 1.589 14.149 9.271 1.00 61.06 185 GLU A O 1
ATOM 1442 N N . TYR A 1 186 ? -0.595 13.884 8.828 1.00 62.94 186 TYR A N 1
ATOM 1443 C CA . TYR A 1 186 ? -0.465 12.531 8.306 1.00 62.94 186 TYR A CA 1
ATOM 1444 C C . TYR A 1 186 ? -0.538 12.482 6.786 1.00 62.94 186 TYR A C 1
ATOM 1446 O O . TYR A 1 186 ? -1.599 12.406 6.174 1.00 62.94 186 TYR A O 1
ATOM 1454 N N . GLY A 1 187 ? 0.616 12.522 6.126 1.00 61.28 187 GLY A N 1
ATOM 1455 C CA . GLY A 1 187 ? 0.665 12.323 4.677 1.00 61.28 187 GLY A CA 1
ATOM 1456 C C . GLY A 1 187 ? 0.295 13.556 3.841 1.00 61.28 187 GLY A C 1
ATOM 1457 O O . GLY A 1 187 ? 0.532 13.516 2.632 1.00 61.28 187 GLY A O 1
ATOM 1458 N N . TYR A 1 188 ? -0.196 14.642 4.453 1.00 68.31 188 TYR A N 1
ATOM 1459 C CA . TYR A 1 188 ? -0.554 15.908 3.807 1.00 68.31 188 TYR A CA 1
ATOM 1460 C C . TYR A 1 188 ? -0.036 17.124 4.582 1.00 68.31 188 TYR A C 1
ATOM 1462 O O . TYR A 1 188 ? -0.001 17.138 5.804 1.00 68.31 188 TYR A O 1
ATOM 1470 N N . LEU A 1 189 ? 0.384 18.143 3.839 1.00 64.25 189 LEU A N 1
ATOM 1471 C CA . LEU A 1 189 ? 0.655 19.489 4.320 1.00 64.25 189 LEU A CA 1
ATOM 1472 C C . LEU A 1 189 ? -0.671 20.253 4.452 1.00 64.25 189 LEU A C 1
ATOM 1474 O O . LEU A 1 189 ? -1.593 20.025 3.669 1.00 64.25 189 LEU A O 1
ATOM 1478 N N . LYS A 1 190 ? -0.714 21.259 5.335 1.00 60.19 190 LYS A N 1
ATOM 1479 C CA . LYS A 1 190 ? -1.867 22.167 5.536 1.00 60.19 190 LYS A CA 1
ATOM 1480 C C . LYS A 1 190 ? -2.399 22.832 4.256 1.00 60.19 190 LYS A C 1
ATOM 1482 O O . LYS A 1 190 ? -3.539 23.265 4.202 1.00 60.19 190 LYS A O 1
ATOM 1487 N N . ASN A 1 191 ? -1.583 22.913 3.204 1.00 61.50 191 ASN A N 1
ATOM 1488 C CA . ASN A 1 191 ? -1.980 23.436 1.892 1.00 61.50 191 ASN A CA 1
ATOM 1489 C C . ASN A 1 191 ? -2.596 22.370 0.957 1.00 61.50 191 ASN A C 1
ATOM 1491 O O . ASN A 1 191 ? -2.679 22.588 -0.252 1.00 61.50 191 ASN A O 1
ATOM 1495 N N . GLY A 1 192 ? -2.959 21.197 1.483 1.00 62.25 192 GLY A N 1
ATOM 1496 C CA . GLY A 1 192 ? -3.565 20.099 0.730 1.00 62.25 192 GLY A CA 1
ATOM 1497 C C . GLY A 1 192 ? -2.595 19.322 -0.163 1.00 62.25 192 GLY A C 1
ATOM 1498 O O . GLY A 1 192 ? -3.026 18.449 -0.922 1.00 62.25 192 GLY A O 1
ATOM 1499 N N . ARG A 1 193 ? -1.283 19.593 -0.100 1.00 65.62 193 ARG A N 1
ATOM 1500 C CA . ARG A 1 193 ? -0.276 18.826 -0.848 1.00 65.62 193 ARG A CA 1
ATOM 1501 C C . ARG A 1 193 ? 0.157 17.590 -0.067 1.00 65.62 193 ARG A C 1
ATOM 1503 O O . ARG A 1 193 ? 0.393 17.705 1.128 1.00 65.62 193 ARG A O 1
ATOM 1510 N N . PRO A 1 194 ? 0.327 16.426 -0.711 1.00 68.25 194 PRO A N 1
ATOM 1511 C CA . PRO A 1 194 ? 0.876 15.269 -0.024 1.00 68.25 194 PRO A CA 1
ATOM 1512 C C . PRO A 1 194 ? 2.326 15.543 0.403 1.00 68.25 194 PRO A C 1
ATOM 1514 O O . PRO A 1 194 ? 3.099 16.115 -0.372 1.00 68.25 194 PRO A O 1
ATOM 1517 N N . VAL A 1 195 ? 2.709 15.121 1.611 1.00 77.25 195 VAL A N 1
ATOM 1518 C CA . VAL A 1 195 ? 4.132 15.056 1.981 1.00 77.25 195 VAL A CA 1
ATOM 1519 C C . VAL A 1 195 ? 4.828 13.964 1.168 1.00 77.25 195 VAL A C 1
ATOM 1521 O O . VAL A 1 195 ? 4.182 13.080 0.599 1.00 77.25 195 VAL A O 1
ATOM 1524 N N . ALA A 1 196 ? 6.160 13.990 1.121 1.00 83.94 196 ALA A N 1
ATOM 1525 C CA . ALA A 1 196 ? 6.907 12.860 0.587 1.00 83.94 196 ALA A CA 1
ATOM 1526 C C . ALA A 1 196 ? 6.585 11.602 1.410 1.00 83.94 196 ALA A C 1
ATOM 1528 O O . ALA A 1 196 ? 6.843 11.551 2.612 1.00 83.94 196 ALA A O 1
ATOM 1529 N N . TRP A 1 197 ? 6.021 10.577 0.766 1.00 90.56 197 TRP A N 1
ATOM 1530 C CA . TRP A 1 197 ? 5.819 9.275 1.398 1.00 90.56 197 TRP A CA 1
ATOM 1531 C C . TRP A 1 197 ? 7.168 8.550 1.441 1.00 90.56 197 TRP A C 1
ATOM 1533 O O . TRP A 1 197 ? 7.500 7.755 0.561 1.00 90.56 197 TRP A O 1
ATOM 1543 N N . THR A 1 198 ? 7.991 8.901 2.423 1.00 93.06 198 THR A N 1
ATOM 1544 C CA . THR A 1 198 ? 9.244 8.206 2.740 1.00 93.06 198 THR A CA 1
ATOM 1545 C C . THR A 1 198 ? 8.944 6.842 3.376 1.00 93.06 198 THR A C 1
ATOM 1547 O O . THR A 1 198 ? 7.813 6.618 3.825 1.00 93.06 198 THR A O 1
ATOM 1550 N N . PRO A 1 199 ? 9.923 5.923 3.468 1.00 95.12 199 PRO A N 1
ATOM 1551 C CA . PRO A 1 199 ? 9.729 4.675 4.204 1.00 95.12 199 PRO A CA 1
ATOM 1552 C C . PRO A 1 199 ? 9.340 4.912 5.668 1.00 95.12 199 PRO A C 1
ATOM 1554 O O . PRO A 1 199 ? 8.482 4.200 6.176 1.00 95.12 199 PRO A O 1
ATOM 1557 N N . TYR A 1 200 ? 9.874 5.959 6.310 1.00 92.69 200 TYR A N 1
ATOM 1558 C CA . TYR A 1 200 ? 9.449 6.375 7.650 1.00 92.69 200 TYR A CA 1
ATOM 1559 C C . TYR A 1 200 ? 7.945 6.677 7.706 1.00 92.69 200 TYR A C 1
ATOM 1561 O O . TYR A 1 200 ? 7.228 6.098 8.515 1.00 92.69 200 TYR A O 1
ATOM 1569 N N . ARG A 1 201 ? 7.421 7.513 6.798 1.00 91.75 201 ARG A N 1
ATOM 1570 C CA . ARG A 1 201 ? 5.982 7.840 6.775 1.00 91.75 201 ARG A CA 1
ATOM 1571 C C . ARG A 1 201 ? 5.108 6.631 6.458 1.00 91.75 201 ARG A C 1
ATOM 1573 O O . ARG A 1 201 ? 3.998 6.530 6.973 1.00 91.75 201 ARG A O 1
ATOM 1580 N N . TYR A 1 202 ? 5.608 5.700 5.652 1.00 94.69 202 TYR A N 1
ATOM 1581 C CA . TYR A 1 202 ? 4.929 4.429 5.439 1.00 94.69 202 TYR A CA 1
ATOM 1582 C C . TYR A 1 202 ? 4.935 3.548 6.697 1.00 94.69 202 TYR A C 1
ATOM 1584 O O . TYR A 1 202 ? 3.907 2.968 7.026 1.00 94.69 202 TYR A O 1
ATOM 1592 N N . ALA A 1 203 ? 6.041 3.492 7.444 1.00 94.94 203 ALA A N 1
ATOM 1593 C CA . ALA A 1 203 ? 6.113 2.779 8.719 1.00 94.94 203 ALA A CA 1
ATOM 1594 C C . ALA A 1 203 ? 5.123 3.349 9.741 1.00 94.94 203 ALA A C 1
ATOM 1596 O O . ALA A 1 203 ? 4.353 2.591 10.332 1.00 94.94 203 ALA A O 1
ATOM 1597 N N . VAL A 1 204 ? 5.091 4.679 9.880 1.00 93.25 204 VAL A N 1
ATOM 1598 C CA . VAL A 1 204 ? 4.119 5.401 10.710 1.00 93.25 204 VAL A CA 1
ATOM 1599 C C . VAL A 1 204 ? 2.709 4.963 10.306 1.00 93.25 204 VAL A C 1
ATOM 1601 O O . VAL A 1 204 ? 1.974 4.455 11.156 1.00 93.25 204 VAL A O 1
ATOM 1604 N N . TYR A 1 205 ? 2.373 5.028 9.008 1.00 94.38 205 TYR A N 1
ATOM 1605 C CA . TYR A 1 205 ? 1.074 4.595 8.472 1.00 94.38 205 TYR A CA 1
ATOM 1606 C C . TYR A 1 205 ? 0.708 3.154 8.849 1.00 94.38 205 TYR A C 1
ATOM 1608 O O . TYR A 1 205 ? -0.402 2.909 9.322 1.00 94.38 205 TYR A O 1
ATOM 1616 N N . LEU A 1 206 ? 1.631 2.200 8.702 1.00 96.38 206 LEU A N 1
ATOM 1617 C CA . LEU A 1 206 ? 1.377 0.805 9.073 1.00 96.38 206 LEU A CA 1
ATOM 1618 C C . LEU A 1 206 ? 1.127 0.640 10.577 1.00 96.38 206 LEU A C 1
ATOM 1620 O O . LEU A 1 206 ? 0.245 -0.126 10.970 1.00 96.38 206 LEU A O 1
ATOM 1624 N N . HIS A 1 207 ? 1.875 1.348 11.427 1.00 95.88 207 HIS A N 1
ATOM 1625 C CA . HIS A 1 207 ? 1.640 1.332 12.872 1.00 95.88 207 HIS A CA 1
ATOM 1626 C C . HIS A 1 207 ? 0.278 1.922 13.228 1.00 95.88 207 HIS A C 1
ATOM 1628 O O . HIS A 1 207 ? -0.449 1.325 14.025 1.00 95.88 207 HIS A O 1
ATOM 1634 N N . TRP A 1 208 ? -0.096 3.035 12.596 1.00 95.50 208 TRP A N 1
ATOM 1635 C CA . TRP A 1 208 ? -1.397 3.657 12.805 1.00 95.50 208 TRP A CA 1
ATOM 1636 C C . TRP A 1 208 ? -2.545 2.741 12.375 1.00 95.50 208 TRP A C 1
ATOM 1638 O O . TRP A 1 208 ? -3.460 2.513 13.156 1.00 95.50 208 TRP A O 1
ATOM 1648 N N . MET A 1 209 ? -2.470 2.123 11.194 1.00 97.00 209 MET A N 1
ATOM 1649 C CA . MET A 1 209 ? -3.496 1.178 10.736 1.00 97.00 209 MET A CA 1
ATOM 1650 C C . MET A 1 209 ? -3.696 0.019 11.718 1.00 97.00 209 MET A C 1
ATOM 1652 O O . MET A 1 209 ? -4.830 -0.350 12.015 1.00 97.00 209 MET A O 1
ATOM 1656 N N . ARG A 1 210 ? -2.605 -0.535 12.261 1.00 97.25 210 ARG A N 1
ATOM 1657 C CA . ARG A 1 210 ? -2.660 -1.659 13.209 1.00 97.25 210 ARG A CA 1
ATOM 1658 C C . ARG A 1 210 ? -3.265 -1.264 14.551 1.00 97.25 210 ARG A C 1
ATOM 1660 O O . ARG A 1 210 ? -4.146 -1.966 15.042 1.00 97.25 210 ARG A O 1
ATOM 1667 N N . GLN A 1 211 ? -2.824 -0.152 15.142 1.00 96.50 211 GLN A N 1
ATOM 1668 C CA . GLN A 1 211 ? -3.396 0.302 16.416 1.00 96.50 211 GLN A CA 1
ATOM 1669 C C . GLN A 1 211 ? -4.862 0.731 16.251 1.00 96.50 211 GLN A C 1
ATOM 1671 O O . GLN A 1 211 ? -5.669 0.477 17.140 1.00 96.50 211 GLN A O 1
ATOM 1676 N N . SER A 1 212 ? -5.217 1.339 15.114 1.00 96.94 212 SER A N 1
ATOM 1677 C CA . SER A 1 212 ? -6.582 1.774 14.822 1.00 96.94 212 SER A CA 1
ATOM 1678 C C . SER A 1 212 ? -7.502 0.577 14.628 1.00 96.94 212 SER A C 1
ATOM 1680 O O . SER A 1 212 ? -8.570 0.544 15.225 1.00 96.94 212 SER A O 1
ATOM 1682 N N . ALA A 1 213 ? -7.073 -0.453 13.894 1.00 96.81 213 ALA A N 1
ATOM 1683 C CA . ALA A 1 213 ? -7.840 -1.691 13.759 1.00 96.81 213 ALA A CA 1
ATOM 1684 C C . ALA A 1 213 ? -8.076 -2.367 15.123 1.00 96.81 213 ALA A C 1
ATOM 1686 O O . ALA A 1 213 ? -9.191 -2.792 15.424 1.00 96.81 213 ALA A O 1
ATOM 1687 N N . ALA A 1 214 ? -7.066 -2.379 15.999 1.00 97.00 214 ALA A N 1
ATOM 1688 C CA . ALA A 1 214 ? -7.211 -2.884 17.364 1.00 97.00 214 ALA A CA 1
ATOM 1689 C C . ALA A 1 214 ? -8.173 -2.041 18.225 1.00 97.00 214 ALA A C 1
ATOM 1691 O O . ALA A 1 214 ? -8.895 -2.600 19.047 1.00 97.00 214 ALA A O 1
ATOM 1692 N N . ALA A 1 215 ? -8.202 -0.716 18.050 1.00 96.75 215 ALA A N 1
ATOM 1693 C CA . ALA A 1 215 ? -9.155 0.157 18.735 1.00 96.75 215 ALA A CA 1
ATOM 1694 C C . ALA A 1 215 ? -10.591 -0.081 18.241 1.00 96.75 215 ALA A C 1
ATOM 1696 O O . ALA A 1 215 ? -11.481 -0.309 19.053 1.00 96.75 215 ALA A O 1
ATOM 1697 N N . VAL A 1 216 ? -10.794 -0.121 16.921 1.00 96.12 216 VAL A N 1
ATOM 1698 C CA . VAL A 1 216 ? -12.096 -0.391 16.285 1.00 96.12 216 VAL A CA 1
ATOM 1699 C C . VAL A 1 216 ? -12.629 -1.775 16.674 1.00 96.12 216 VAL A C 1
ATOM 1701 O O . VAL A 1 216 ? -13.820 -1.928 16.922 1.00 96.12 216 VAL A O 1
ATOM 1704 N N . SER A 1 217 ? -11.750 -2.773 16.824 1.00 95.88 217 SER 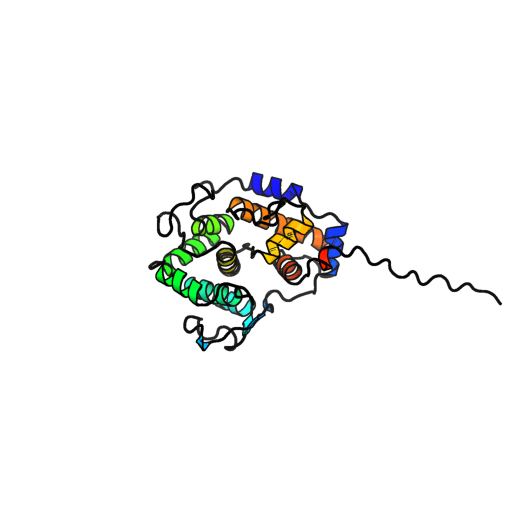A N 1
ATOM 1705 C CA . SER A 1 217 ? -12.127 -4.129 17.265 1.00 95.88 217 SER A CA 1
ATOM 1706 C C . SER A 1 217 ? -12.869 -4.163 18.602 1.00 95.88 217 SER A C 1
ATOM 1708 O O . SER A 1 217 ? -13.629 -5.093 18.842 1.00 95.88 217 SER A O 1
ATOM 1710 N N . ARG A 1 218 ? -12.660 -3.175 19.482 1.00 95.31 218 ARG A N 1
ATOM 1711 C CA . ARG A 1 218 ? -13.329 -3.109 20.795 1.00 95.31 218 ARG A CA 1
ATOM 1712 C C . ARG A 1 218 ? -14.820 -2.803 20.688 1.00 95.31 218 ARG A C 1
ATOM 1714 O O . ARG A 1 218 ? -15.554 -3.107 21.619 1.00 95.31 218 ARG A O 1
ATOM 1721 N N . TYR A 1 219 ? -15.230 -2.208 19.572 1.00 94.19 219 TYR A N 1
ATOM 1722 C CA . TYR A 1 219 ? -16.588 -1.732 19.314 1.00 94.19 219 TYR A CA 1
ATOM 1723 C C . TYR A 1 219 ? -17.265 -2.486 18.161 1.00 94.19 219 TYR A C 1
ATOM 1725 O O . TYR A 1 219 ? -18.352 -2.116 17.736 1.00 94.19 219 TYR A O 1
ATOM 1733 N N . SER A 1 220 ? -16.606 -3.506 17.607 1.00 89.62 220 SER A N 1
ATOM 1734 C CA . SER A 1 220 ? -17.099 -4.256 16.456 1.00 89.62 220 SER A CA 1
ATOM 1735 C C . SER A 1 220 ? -17.881 -5.490 16.898 1.00 89.62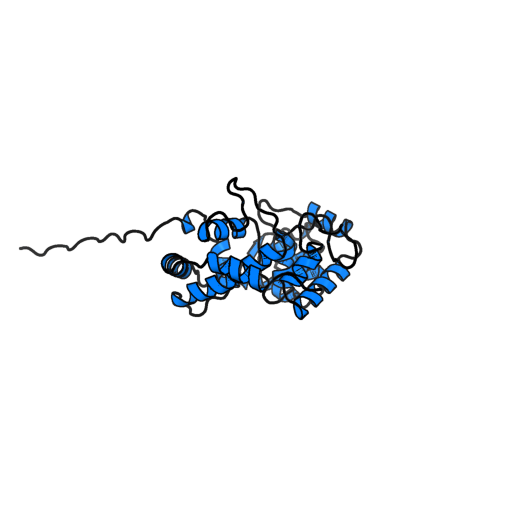 220 SER A C 1
ATOM 1737 O O . SER A 1 220 ? -17.309 -6.410 17.486 1.00 89.62 220 SER A O 1
ATOM 1739 N N . ASP A 1 221 ? -19.151 -5.572 16.503 1.00 85.69 221 ASP A N 1
ATOM 1740 C CA . ASP A 1 221 ? -20.000 -6.756 16.719 1.00 85.69 221 ASP A CA 1
ATOM 1741 C C . ASP A 1 221 ? -19.524 -7.984 15.924 1.00 85.69 221 ASP A C 1
ATOM 1743 O O . ASP A 1 221 ? -19.881 -9.123 16.223 1.00 85.69 221 ASP A O 1
ATOM 1747 N N . THR A 1 222 ? -18.685 -7.766 14.907 1.00 80.44 222 THR A N 1
ATOM 1748 C CA . THR A 1 222 ? -18.126 -8.826 14.051 1.00 80.44 222 THR A CA 1
ATOM 1749 C C . THR A 1 222 ? -16.820 -9.417 14.594 1.00 80.44 222 THR A C 1
ATOM 1751 O O . THR A 1 222 ? -16.263 -10.344 14.002 1.00 80.44 222 THR A O 1
ATOM 1754 N N . GLY A 1 223 ? -16.332 -8.914 15.735 1.00 86.62 223 GLY A N 1
ATOM 1755 C CA . GLY A 1 223 ? -15.110 -9.373 16.390 1.00 86.62 223 GLY A CA 1
ATOM 1756 C C . GLY A 1 223 ? -13.855 -8.618 15.949 1.00 86.62 223 GLY A C 1
ATOM 1757 O O . GLY A 1 223 ? -13.885 -7.413 15.695 1.00 86.62 223 GLY A O 1
ATOM 1758 N N . VAL A 1 224 ? -12.719 -9.326 15.912 1.00 91.06 224 VAL A N 1
ATOM 1759 C CA . VAL A 1 224 ? -11.399 -8.729 15.647 1.00 91.06 224 VAL A CA 1
ATOM 1760 C C . VAL A 1 224 ? -11.333 -8.168 14.226 1.00 91.06 224 VAL A C 1
ATOM 1762 O O . VAL A 1 224 ? -11.443 -8.895 13.240 1.00 91.06 224 VAL A O 1
ATOM 1765 N N . VAL A 1 225 ? -11.081 -6.868 14.133 1.00 93.81 225 VAL A N 1
ATOM 1766 C CA . VAL A 1 225 ? -10.953 -6.115 12.886 1.00 93.81 225 VAL A CA 1
ATOM 1767 C C . VAL A 1 225 ? -9.504 -6.159 12.432 1.00 93.81 225 VAL A C 1
ATOM 1769 O O . VAL A 1 225 ? -8.595 -5.738 13.152 1.00 93.81 225 VAL A O 1
ATOM 1772 N N . SER A 1 226 ? -9.276 -6.654 11.217 1.00 94.62 226 SER A N 1
ATOM 1773 C CA . SER A 1 226 ? -7.943 -6.651 10.624 1.00 94.62 226 SER A CA 1
ATOM 1774 C C . SER A 1 226 ? -7.593 -5.269 10.043 1.00 94.62 226 SER A C 1
ATOM 1776 O O . SER A 1 226 ? -8.489 -4.515 9.641 1.00 94.62 226 SER A O 1
ATOM 1778 N N . PRO A 1 227 ? -6.299 -4.913 9.940 1.00 96.00 227 PRO A N 1
ATOM 1779 C CA . PRO A 1 227 ? -5.882 -3.680 9.274 1.00 96.00 227 PRO A CA 1
ATOM 1780 C C . PRO A 1 227 ? -6.349 -3.581 7.814 1.00 96.00 227 PRO A C 1
ATOM 1782 O O . PRO A 1 227 ? -6.643 -2.486 7.345 1.00 96.00 227 PRO A O 1
ATOM 1785 N N . GLU A 1 228 ? -6.459 -4.701 7.100 1.00 94.88 228 GLU A N 1
ATOM 1786 C CA . GLU A 1 228 ? -6.948 -4.771 5.718 1.00 94.88 228 GLU A CA 1
ATOM 1787 C C . GLU A 1 228 ? -8.445 -4.471 5.620 1.00 94.88 228 GLU A C 1
ATOM 1789 O O . GLU A 1 228 ? -8.874 -3.795 4.684 1.00 94.88 228 GLU A O 1
ATOM 1794 N N . LEU A 1 229 ? -9.241 -4.944 6.583 1.00 93.12 229 LEU A N 1
ATOM 1795 C CA . LEU A 1 229 ? -10.664 -4.620 6.647 1.00 93.12 229 LEU A CA 1
ATOM 1796 C C . LEU A 1 229 ? -10.870 -3.130 6.948 1.00 93.12 229 LEU A C 1
ATOM 1798 O O . LEU A 1 229 ? -11.697 -2.475 6.307 1.00 93.12 229 LEU A O 1
ATOM 1802 N N . LEU A 1 230 ? -10.072 -2.567 7.861 1.00 94.62 230 LEU A N 1
ATOM 1803 C CA . LEU A 1 230 ? -10.072 -1.126 8.117 1.00 94.62 230 LEU A CA 1
ATOM 1804 C C . LEU A 1 230 ? -9.634 -0.332 6.873 1.00 94.62 230 LEU A C 1
ATOM 1806 O O . LEU A 1 230 ? -10.265 0.666 6.533 1.00 94.62 230 LEU A O 1
ATOM 1810 N N . GLU A 1 231 ? -8.590 -0.777 6.165 1.00 94.44 231 GLU A N 1
ATOM 1811 C CA . GLU A 1 231 ? -8.124 -0.159 4.914 1.00 94.44 231 GLU A CA 1
ATOM 1812 C C . GLU A 1 231 ? -9.245 -0.122 3.870 1.00 94.44 231 GLU A C 1
ATOM 1814 O O . GLU A 1 231 ? -9.522 0.936 3.299 1.00 94.44 231 GLU A O 1
ATOM 1819 N N . LEU A 1 232 ? -9.909 -1.261 3.646 1.00 91.31 232 LEU A N 1
ATOM 1820 C CA . LEU A 1 232 ? -11.014 -1.375 2.699 1.00 91.31 232 LEU A CA 1
ATOM 1821 C C . LEU A 1 232 ? -12.162 -0.433 3.072 1.00 91.31 232 LEU A C 1
ATOM 1823 O O . LEU A 1 232 ? -12.670 0.283 2.206 1.00 91.31 232 LEU A O 1
ATOM 1827 N N . THR A 1 233 ? -12.527 -0.410 4.354 1.00 91.38 233 THR A N 1
ATOM 1828 C CA . THR A 1 233 ? -13.593 0.450 4.876 1.00 91.38 233 THR A CA 1
ATOM 1829 C C . THR A 1 233 ? -13.269 1.909 4.593 1.00 91.38 233 THR A C 1
ATOM 1831 O O . THR A 1 233 ? -14.016 2.582 3.886 1.00 91.38 233 THR A O 1
ATOM 1834 N N . LEU A 1 234 ? -12.095 2.385 5.022 1.00 91.50 234 LEU A N 1
ATOM 1835 C CA . LEU A 1 234 ? -11.663 3.758 4.765 1.00 91.50 234 LEU A CA 1
ATOM 1836 C C . LEU A 1 234 ? -11.667 4.072 3.265 1.00 91.50 234 LEU A C 1
ATOM 1838 O O . LEU A 1 234 ? -12.139 5.134 2.861 1.00 91.50 234 LEU A O 1
ATOM 1842 N N . PHE A 1 235 ? -11.189 3.159 2.418 1.00 87.88 235 PHE A N 1
ATOM 1843 C CA . PHE A 1 235 ? -11.168 3.362 0.970 1.00 87.88 235 PHE A CA 1
ATOM 1844 C C . PHE A 1 235 ? -12.567 3.606 0.374 1.00 87.88 235 PHE A C 1
ATOM 1846 O O . PHE A 1 235 ? -12.690 4.421 -0.547 1.00 87.88 235 PHE A O 1
ATOM 1853 N N . GLY A 1 236 ? -13.596 2.930 0.897 1.00 84.56 236 GLY A N 1
ATOM 1854 C CA . GLY A 1 236 ? -14.991 3.049 0.461 1.00 84.56 236 GLY A CA 1
ATOM 1855 C C . GLY A 1 236 ? -15.707 4.318 0.933 1.00 84.56 236 GLY A C 1
ATOM 1856 O O . GLY A 1 236 ? -16.592 4.807 0.233 1.00 84.56 236 GLY A O 1
ATOM 1857 N N . LEU A 1 237 ? -15.295 4.894 2.065 1.00 84.50 237 LEU A N 1
ATOM 1858 C CA . LEU A 1 237 ? -15.955 6.067 2.650 1.00 84.50 237 LEU A CA 1
ATOM 1859 C C . LEU A 1 237 ? -15.775 7.340 1.812 1.00 84.50 237 LEU A C 1
ATOM 1861 O O . LEU A 1 237 ? -14.718 7.573 1.206 1.00 84.50 237 LEU A O 1
ATOM 1865 N N . SER A 1 238 ? -16.792 8.206 1.824 1.00 81.19 238 SER A N 1
ATOM 1866 C CA . SER A 1 238 ? -16.636 9.612 1.437 1.00 81.19 238 SER A CA 1
ATOM 1867 C C . SER A 1 238 ? -15.971 10.400 2.579 1.00 81.19 238 SER A C 1
ATOM 1869 O O . SER A 1 238 ? -15.845 9.900 3.695 1.00 81.19 238 SER A O 1
ATOM 1871 N N . LEU A 1 239 ? -15.497 11.621 2.304 1.00 75.19 239 LEU A N 1
ATOM 1872 C CA . LEU A 1 239 ? -14.978 12.481 3.378 1.00 75.19 239 LEU A CA 1
ATOM 1873 C C . LEU A 1 239 ? -16.110 12.942 4.307 1.00 75.19 239 LEU A C 1
ATOM 1875 O O . LEU A 1 239 ? -15.920 12.950 5.515 1.00 75.19 239 LEU A O 1
ATOM 1879 N N . ASP A 1 240 ? -17.298 13.204 3.764 1.00 77.25 240 ASP A N 1
ATOM 1880 C CA . ASP A 1 240 ? -18.476 13.604 4.544 1.00 77.25 240 ASP A CA 1
ATOM 1881 C C . ASP A 1 240 ? -18.907 12.493 5.518 1.00 77.25 240 ASP A C 1
ATOM 1883 O O . ASP A 1 240 ? -19.275 12.754 6.663 1.00 77.25 240 ASP A O 1
ATOM 1887 N N . SER A 1 241 ? -18.757 11.227 5.106 1.00 76.94 241 SER A N 1
ATOM 1888 C CA . SER A 1 241 ? -18.977 10.057 5.964 1.00 76.94 241 SER A CA 1
ATOM 1889 C C . SER A 1 241 ? -17.993 9.948 7.129 1.00 76.94 241 SER A C 1
ATOM 1891 O O . SER A 1 241 ? -18.237 9.128 8.012 1.00 76.94 241 SER A O 1
ATOM 1893 N N . LEU A 1 242 ? -16.913 10.741 7.157 1.00 73.88 242 LEU A N 1
ATOM 1894 C CA . LEU A 1 242 ? -15.992 10.884 8.294 1.00 73.88 242 LEU A CA 1
ATOM 1895 C C . LEU A 1 242 ? -16.302 12.114 9.164 1.00 73.88 242 LEU A C 1
ATOM 1897 O O . LEU A 1 242 ? -15.795 12.196 10.278 1.00 73.88 242 LEU A O 1
ATOM 1901 N N . ASP A 1 243 ? -17.174 13.018 8.711 1.00 70.06 243 ASP A N 1
ATOM 1902 C CA . ASP A 1 243 ? -17.516 14.265 9.408 1.00 70.06 243 ASP A CA 1
ATOM 1903 C C . ASP A 1 243 ? -18.909 14.248 10.054 1.00 70.06 243 ASP A C 1
ATOM 1905 O O . ASP A 1 243 ? -19.104 14.902 11.071 1.00 70.06 243 ASP A O 1
ATOM 1909 N N . ALA A 1 244 ? -19.862 13.471 9.524 1.00 59.28 244 ALA A N 1
ATOM 1910 C CA . ALA A 1 244 ? -21.186 13.301 10.134 1.00 59.28 244 ALA A CA 1
ATOM 1911 C C . ALA A 1 244 ? -21.101 12.823 11.604 1.00 59.28 244 ALA A C 1
ATOM 1913 O O . ALA A 1 244 ? -20.758 11.669 11.853 1.00 59.28 244 ALA A O 1
ATOM 1914 N N . GLY A 1 245 ? -21.392 13.696 12.574 1.00 49.59 245 GLY A N 1
ATOM 1915 C CA . GLY A 1 245 ? -21.545 13.302 13.980 1.00 49.59 245 GLY A CA 1
ATOM 1916 C C . GLY A 1 245 ? -22.620 12.219 14.149 1.00 49.59 245 GLY A C 1
ATOM 1917 O O . GLY A 1 245 ? -23.310 11.901 13.173 1.00 49.59 245 GLY A O 1
ATOM 1918 N N . PRO A 1 246 ? -22.779 11.624 15.347 1.00 39.94 246 PRO A N 1
ATOM 1919 C CA . PRO A 1 246 ? -23.946 10.786 15.604 1.00 39.94 246 PRO A CA 1
ATOM 1920 C C . PRO A 1 246 ? -25.177 11.586 15.173 1.00 39.94 246 PRO A C 1
ATOM 1922 O O . PRO A 1 246 ? -25.353 12.718 15.624 1.00 39.94 246 PRO A O 1
ATOM 1925 N N . SER A 1 247 ? -25.968 11.055 14.231 1.00 42.66 247 SER A N 1
ATOM 1926 C CA . SER A 1 247 ? -27.279 11.639 13.981 1.00 42.66 247 SER A CA 1
ATOM 1927 C C . SER A 1 247 ? -27.968 11.619 15.331 1.00 42.66 247 SER A C 1
ATOM 1929 O O . SER A 1 247 ? -28.068 10.540 15.923 1.00 42.66 247 SER A O 1
ATOM 1931 N N . GLU A 1 248 ? -28.360 12.787 15.838 1.00 35.03 248 GLU A N 1
ATOM 1932 C CA . GLU A 1 248 ? -29.350 12.851 16.900 1.00 35.03 248 GLU A CA 1
ATOM 1933 C C . GLU A 1 248 ? -30.474 11.936 16.425 1.00 35.03 248 GLU A C 1
ATOM 1935 O O . GLU A 1 248 ? -31.080 12.171 15.378 1.00 35.03 248 GLU A O 1
ATOM 1940 N N . ALA A 1 249 ? -30.603 10.783 17.086 1.00 39.25 249 ALA A N 1
ATOM 1941 C CA . ALA A 1 249 ? -31.776 9.967 16.907 1.00 39.25 249 ALA A CA 1
ATOM 1942 C C . ALA A 1 249 ? -32.927 10.924 17.189 1.00 39.25 249 ALA A C 1
ATOM 1944 O O . ALA A 1 249 ? -32.900 11.605 18.215 1.00 39.25 249 ALA A O 1
ATOM 1945 N N . GLU A 1 250 ? -33.854 11.043 16.244 1.00 38.47 250 GLU A N 1
ATOM 1946 C CA . GLU A 1 250 ? -35.143 11.653 16.511 1.00 38.47 250 GLU A CA 1
ATOM 1947 C C . GLU A 1 250 ? -35.695 10.921 17.742 1.00 38.47 250 GLU A C 1
ATOM 1949 O O . GLU A 1 250 ? -36.158 9.782 17.661 1.00 38.47 250 GLU A O 1
ATOM 1954 N N . GLU A 1 251 ? -35.527 11.537 18.916 1.00 41.56 251 GLU A N 1
ATOM 1955 C CA . GLU A 1 251 ? -36.357 11.298 20.083 1.00 41.56 251 GLU A CA 1
ATOM 1956 C C . GLU A 1 251 ? -37.750 11.757 19.659 1.00 41.56 251 GLU A C 1
ATOM 1958 O O . GLU A 1 251 ? -38.173 12.882 19.927 1.00 41.56 251 GLU A O 1
ATOM 1963 N N . ASP A 1 252 ? -38.443 10.895 18.914 1.00 39.62 252 ASP A N 1
ATOM 1964 C CA . ASP A 1 252 ? -39.884 10.978 18.790 1.00 39.62 252 ASP A CA 1
ATOM 1965 C C . ASP A 1 252 ? -40.428 10.749 20.194 1.00 39.62 252 ASP A C 1
ATOM 1967 O O . ASP A 1 252 ? -40.407 9.647 20.750 1.00 39.62 252 ASP A O 1
ATOM 1971 N N . GLY A 1 253 ? -40.778 11.886 20.783 1.00 39.75 253 GLY A N 1
ATOM 1972 C CA . GLY A 1 253 ? -41.118 12.040 22.171 1.00 39.75 253 GLY A CA 1
ATOM 1973 C C . GLY A 1 253 ? -42.298 11.188 22.595 1.00 39.75 253 GLY A C 1
ATOM 1974 O O . GLY A 1 253 ? -43.191 10.837 21.820 1.00 39.75 253 GLY A O 1
ATOM 1975 N N . ASP A 1 254 ? -42.270 10.924 23.894 1.00 42.22 254 ASP A N 1
ATOM 1976 C CA . ASP A 1 254 ? -43.382 10.502 24.722 1.00 42.22 254 ASP A CA 1
ATOM 1977 C C . ASP A 1 254 ? -44.724 11.066 24.229 1.00 42.22 254 ASP A C 1
ATOM 1979 O O . ASP A 1 254 ? -45.064 12.235 24.420 1.00 42.22 254 ASP A O 1
ATOM 1983 N N . GLY A 1 255 ? -45.516 10.182 23.623 1.00 38.53 255 GLY A N 1
ATOM 1984 C CA . GLY A 1 255 ? -46.955 10.338 23.490 1.00 38.53 255 GLY A CA 1
ATOM 1985 C C . GLY A 1 255 ? -47.602 10.152 24.857 1.00 38.53 255 GLY A C 1
ATOM 1986 O O . GLY A 1 255 ? -47.988 9.048 25.234 1.00 38.53 255 GLY A O 1
ATOM 1987 N N . GLU A 1 256 ? -47.656 11.260 25.581 1.00 40.50 256 GLU A N 1
ATOM 1988 C CA . GLU A 1 256 ? -48.417 11.534 26.792 1.00 40.50 256 GLU A CA 1
ATOM 1989 C C . GLU A 1 256 ? -49.804 10.862 26.798 1.00 40.50 256 GLU A C 1
ATOM 1991 O O . GLU A 1 256 ? -50.603 10.987 25.868 1.00 40.50 256 GLU A O 1
ATOM 1996 N N . ALA A 1 257 ? -50.090 10.146 27.885 1.00 43.28 257 ALA A N 1
ATOM 1997 C CA . ALA A 1 257 ? -51.425 9.689 28.229 1.00 43.28 257 ALA A CA 1
ATOM 1998 C C . ALA A 1 257 ? -52.255 10.860 28.780 1.00 43.28 257 ALA A C 1
ATOM 2000 O O . ALA A 1 257 ? -51.850 11.448 29.780 1.00 43.28 257 ALA A O 1
ATOM 2001 N N . ALA A 1 258 ? -53.432 11.129 28.205 1.00 41.25 258 ALA A N 1
ATOM 2002 C CA . ALA A 1 258 ? -54.568 11.728 28.913 1.00 41.25 258 ALA A CA 1
ATOM 2003 C C . ALA A 1 258 ? -55.887 11.575 28.121 1.00 41.25 258 ALA A C 1
ATOM 2005 O O . ALA A 1 258 ? -55.937 11.908 26.939 1.00 41.25 258 ALA A O 1
ATOM 2006 N N . ASP A 1 259 ? -56.903 11.113 28.862 1.00 40.56 259 ASP A N 1
ATOM 2007 C CA . ASP A 1 259 ? -58.364 11.013 28.651 1.00 40.56 259 ASP A CA 1
ATOM 2008 C C . ASP A 1 259 ? -58.963 10.145 27.524 1.00 40.56 259 ASP A C 1
ATOM 2010 O O . ASP A 1 259 ? -59.053 10.572 26.351 1.00 40.56 259 ASP A O 1
#

InterPro domains:
  IPR048868 Putative 8-oxoguanine DNA glycosylase OGG-like protein [PF21790] (35-235)

Sequence (259 aa):
MDFGDARGAWEEASKHRLSDEQAERLAKLLDGGRVRDQAIRYTAEKWPDLPAGVGNGQVITRGDVFDIAAGPALDVFTASYVFGMGKVAYGRTRYDRIRKGAPGLAEDLERVREIGWCQGPVVAYAQLYGGQDYDHRRAAGVAPWSRIASYGPAFFTKFLYFAVPGALILDARLARRVARLTGDEYGYLKNGRPVAWTPYRYAVYLHWMRQSAAAVSRYSDTGVVSPELLELTLFGLSLDSLDAGPSEAEEDGDGEAAD

pLDDT: mean 85.8, std 15.43, range [35.03, 98.19]

Secondary structure (DSSP, 8-state):
-----HHHHHHHHHTTPPPHHHHHHHHHT-----GGG-EEE--GGG-TTSPTTSTTSSEEEHHHHHHTTTS-HHHHHHHHHHHT--TTS--HHHHHHHHHH-TTHHHHHHHHHHHHHHH-HHHHHHHHHTSS-STTPPPTT-TT----TT--HHHHHHHHHHHSTT-----HHHHHHHHHHH-TTSSB-TTSPBPP--HHHHHHHHHHHHHHHHHHGGG-TT-PPPHHHHHHHHHH--SHHHH-PPP------------

Foldseek 3Di:
DPLDPLPVLLVLLVLQAFDLQLLLLLLVLLPVDDLFAAKDFDAQVLCVVADPPAPDRTMHTSVSLLVCLPDQLVNNLSSLVRRLDDPPDDDSVLVVVQCVQCVCLRVLSVVLLVCCAVPNLLRSLCQQQQHQDPVPRDDDPDPPGNHTPSQDQQSVLSSCVNRHPLGDGDDLQLQVLSCLSRPPPQQHHPVRHGDRCGSSSSSSVSSNLQSSQVSSQVNHPVHRGDSSSSRVSSSPDDSVSSVDRPPPDPCPDDPDDDD

Radius of gyration: 20.43 Å; chains: 1; bounding box: 81×41×54 Å

Organism: NCBI:txid1036182